Protein AF-Q4CN41-F1 (afdb_monomer_lite)

Secondary structure (DSSP, 8-state):
-------HHHHHHHHHHHHHHHHHTT--HHHHHHHHHHH-THHHHHHHHHHHHHHHHHHHHHHHHHHHHHHHHHHHTT-S-TT--HHHHHHHHHHHHHHHHHHHH-SS--HHHHHHHHHHHHTTTS---SS----S--S--TT-S---GGGGTT--SHHHHHHHHHHHHHHHHHHHHHHTTS-SS-HHHHHHHHHHHHHHHHHS------

pLDDT: mean 81.57, std 17.84, range [32.22, 98.12]

Structure (mmCIF, N/CA/C/O backbone):
data_AF-Q4CN41-F1
#
_entry.id   AF-Q4CN41-F1
#
loop_
_atom_site.group_PDB
_atom_site.id
_atom_site.type_symbol
_atom_site.label_atom_id
_atom_site.label_alt_id
_atom_site.label_comp_id
_atom_site.label_asym_id
_atom_site.label_entity_id
_atom_site.label_seq_id
_atom_site.pdbx_PDB_ins_code
_atom_site.Cartn_x
_atom_site.Cartn_y
_atom_site.Cartn_z
_atom_site.occupancy
_atom_site.B_iso_or_equiv
_atom_site.auth_seq_id
_atom_site.auth_comp_id
_atom_site.auth_asym_id
_atom_site.auth_atom_id
_atom_site.pdbx_PDB_model_num
ATOM 1 N N . MET A 1 1 ? -49.243 -20.044 4.682 1.00 49.09 1 MET A N 1
ATOM 2 C CA . MET A 1 1 ? -48.221 -19.537 5.616 1.00 49.09 1 MET A CA 1
ATOM 3 C C . MET A 1 1 ? -46.921 -19.555 4.850 1.00 49.09 1 MET A C 1
ATOM 5 O O . MET A 1 1 ? -46.321 -20.613 4.722 1.00 49.09 1 MET A O 1
ATOM 9 N N . GLU A 1 2 ? -46.582 -18.435 4.225 1.00 48.78 2 GLU A N 1
ATOM 10 C CA . GLU A 1 2 ? -45.245 -18.245 3.670 1.00 48.78 2 GLU A CA 1
ATOM 11 C C . GLU A 1 2 ? -44.324 -18.017 4.867 1.00 48.78 2 GLU A C 1
ATOM 13 O O . GLU A 1 2 ? -44.582 -17.148 5.698 1.00 48.78 2 GLU A O 1
ATOM 18 N N . LEU A 1 3 ? -43.341 -18.895 5.041 1.00 55.44 3 LEU A N 1
ATOM 19 C CA . LEU A 1 3 ? -42.285 -18.687 6.019 1.00 55.44 3 LEU A CA 1
ATOM 20 C C . LEU A 1 3 ? -41.413 -17.572 5.446 1.00 55.44 3 LEU A C 1
ATOM 22 O O . LEU A 1 3 ? -40.757 -17.791 4.430 1.00 55.44 3 LEU A O 1
ATOM 26 N N . GLU A 1 4 ? -41.449 -16.384 6.051 1.00 56.88 4 GLU A N 1
ATOM 27 C CA . GLU A 1 4 ? -40.475 -15.327 5.778 1.00 56.88 4 GLU A CA 1
ATOM 28 C C . GLU A 1 4 ? -39.087 -15.876 6.116 1.00 56.88 4 GLU A C 1
ATOM 30 O O . GLU A 1 4 ? -38.662 -15.918 7.272 1.00 56.88 4 GLU A O 1
ATOM 35 N N . VAL A 1 5 ? -38.399 -16.381 5.096 1.00 69.69 5 VAL A N 1
ATOM 36 C CA . VAL A 1 5 ? -36.982 -16.700 5.190 1.00 69.69 5 VAL A CA 1
ATOM 37 C C . VAL A 1 5 ? -36.280 -15.352 5.269 1.00 69.69 5 VAL A C 1
ATOM 39 O O . VAL A 1 5 ? -36.270 -14.604 4.294 1.00 69.69 5 VAL A O 1
ATOM 42 N N . ALA A 1 6 ? -35.772 -15.014 6.455 1.00 70.31 6 ALA A N 1
ATOM 43 C CA . ALA A 1 6 ? -34.963 -13.817 6.644 1.00 70.31 6 ALA A CA 1
ATOM 44 C C . ALA A 1 6 ? -33.821 -13.827 5.623 1.00 70.31 6 ALA A C 1
ATOM 46 O O . ALA A 1 6 ? -33.193 -14.870 5.421 1.00 70.31 6 ALA A O 1
ATOM 47 N N . SER A 1 7 ? -33.573 -12.691 4.972 1.00 80.00 7 SER A N 1
ATOM 48 C CA . SER A 1 7 ? -32.457 -12.598 4.036 1.00 80.00 7 SER A CA 1
ATOM 49 C C . SER A 1 7 ? -31.137 -12.785 4.789 1.00 80.00 7 SER A C 1
ATOM 51 O O . SER A 1 7 ? -31.034 -12.434 5.969 1.00 80.00 7 SER A O 1
ATOM 53 N N . ASP A 1 8 ? -30.106 -13.299 4.117 1.00 78.00 8 ASP A N 1
ATOM 54 C CA . ASP A 1 8 ? -28.778 -13.457 4.726 1.00 78.00 8 ASP A CA 1
ATOM 55 C C . ASP A 1 8 ? -28.251 -12.124 5.294 1.00 78.00 8 ASP A C 1
ATOM 57 O O . ASP A 1 8 ? -27.614 -12.094 6.349 1.00 78.00 8 ASP A O 1
ATOM 61 N N . GLY A 1 9 ? -28.598 -11.004 4.646 1.00 80.44 9 GLY A N 1
ATOM 62 C CA . GLY A 1 9 ? -28.288 -9.655 5.120 1.00 80.44 9 GLY A CA 1
ATOM 63 C C . GLY A 1 9 ? -28.955 -9.315 6.456 1.00 80.44 9 GLY A C 1
ATOM 64 O O . GLY A 1 9 ? -28.296 -8.773 7.345 1.00 80.44 9 GLY A O 1
ATOM 65 N N . ASP A 1 10 ? -30.222 -9.689 6.646 1.00 83.75 10 ASP A N 1
ATOM 66 C CA . ASP A 1 10 ? -30.943 -9.461 7.906 1.00 83.75 10 ASP A CA 1
ATOM 67 C C . ASP A 1 10 ? -30.379 -10.318 9.044 1.00 83.75 10 ASP A C 1
ATOM 69 O O . ASP A 1 10 ? -30.259 -9.856 10.184 1.00 83.75 10 ASP A O 1
ATOM 73 N N . VAL A 1 11 ? -30.002 -11.565 8.741 1.00 82.12 11 VAL A N 1
ATOM 74 C CA . VAL A 1 11 ? -29.374 -12.480 9.707 1.00 82.12 11 VAL A CA 1
ATOM 75 C C . VAL A 1 11 ? -28.016 -11.936 10.151 1.00 82.12 11 VAL A C 1
ATOM 77 O O . VAL A 1 11 ? -27.722 -11.914 11.353 1.00 82.12 11 VAL A O 1
ATOM 80 N N . TYR A 1 12 ? -27.209 -11.441 9.210 1.00 81.06 12 TYR A N 1
ATOM 81 C CA . TYR A 1 12 ? -25.919 -10.830 9.517 1.00 81.06 12 TYR A CA 1
ATOM 82 C C . TYR A 1 12 ? -26.079 -9.544 10.336 1.00 81.06 12 TYR A C 1
ATOM 84 O O . TYR A 1 12 ? -25.434 -9.392 11.374 1.00 81.06 12 TYR A O 1
ATOM 92 N N . ALA A 1 13 ? -26.982 -8.645 9.931 1.00 85.81 13 ALA A N 1
ATOM 93 C CA . ALA A 1 13 ? -27.240 -7.395 10.644 1.00 85.81 13 ALA A CA 1
ATOM 94 C C . ALA A 1 13 ? -27.695 -7.643 12.091 1.00 85.81 13 ALA A C 1
ATOM 96 O O . ALA A 1 13 ? -27.226 -6.973 13.015 1.00 85.81 13 ALA A O 1
ATOM 97 N N . ARG A 1 14 ? -28.559 -8.644 12.305 1.00 86.50 14 ARG A N 1
ATOM 98 C CA . ARG A 1 14 ? -28.981 -9.068 13.646 1.00 86.50 14 ARG A CA 1
ATOM 99 C C . ARG A 1 14 ? -27.812 -9.622 14.460 1.00 86.50 14 ARG A C 1
ATOM 101 O O . ARG A 1 14 ? -27.611 -9.176 15.586 1.00 86.50 14 ARG A O 1
ATOM 108 N N . SER A 1 15 ? -27.005 -10.508 13.878 1.00 85.69 15 SER A N 1
ATOM 109 C CA . SER A 1 15 ? -25.817 -11.071 14.541 1.00 85.69 15 SER A CA 1
ATOM 110 C C . SER A 1 15 ? -24.824 -9.977 14.952 1.00 85.69 15 SER A C 1
ATOM 112 O O . SER A 1 15 ? -24.302 -9.986 16.065 1.00 85.69 15 SER A O 1
ATOM 114 N N . LEU A 1 16 ? -24.610 -8.976 14.092 1.00 86.38 16 LEU A N 1
ATOM 115 C CA . LEU A 1 16 ? -23.745 -7.836 14.389 1.00 86.38 16 LEU A CA 1
ATOM 116 C C . LEU A 1 16 ? -24.298 -6.980 15.539 1.00 86.38 16 LEU A C 1
ATOM 118 O O . LEU A 1 16 ? -23.537 -6.550 16.408 1.00 86.38 16 LEU A O 1
ATOM 122 N N . GLN A 1 17 ? -25.612 -6.734 15.567 1.00 87.44 17 GLN A N 1
ATOM 123 C CA . GLN A 1 17 ? -26.248 -6.012 16.672 1.00 87.44 17 GLN A CA 1
ATOM 124 C C . GLN A 1 17 ? -26.146 -6.774 17.996 1.00 87.44 17 GLN A C 1
ATOM 126 O O . GLN A 1 17 ? -25.838 -6.160 19.018 1.00 87.44 17 GLN A O 1
ATOM 131 N N . GLU A 1 18 ? -26.353 -8.090 17.987 1.00 87.94 18 GLU A N 1
ATOM 132 C CA . GLU A 1 18 ? -26.197 -8.936 19.173 1.00 87.94 18 G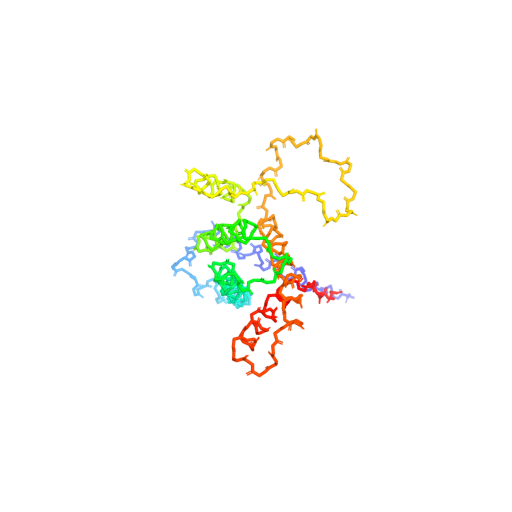LU A CA 1
ATOM 133 C C . GLU A 1 18 ? -24.752 -8.926 19.681 1.00 87.94 18 GLU A C 1
ATOM 135 O O . GLU A 1 18 ? -24.520 -8.717 20.872 1.00 87.94 18 GLU A O 1
ATOM 140 N N . ALA A 1 19 ? -23.772 -9.049 18.784 1.00 85.19 19 ALA A N 1
ATOM 141 C CA . ALA A 1 19 ? -22.360 -8.954 19.137 1.00 85.19 19 ALA A CA 1
ATOM 142 C C . ALA A 1 19 ? -22.000 -7.583 19.722 1.00 85.19 19 ALA A C 1
ATOM 144 O O . ALA A 1 19 ? -21.300 -7.493 20.733 1.00 85.19 19 ALA A O 1
ATOM 145 N N . ARG A 1 20 ? -22.515 -6.500 19.126 1.00 86.19 20 ARG A N 1
ATOM 146 C CA . ARG A 1 20 ? -22.346 -5.139 19.651 1.00 86.19 20 ARG A CA 1
ATOM 147 C C . ARG A 1 20 ? -22.941 -5.015 21.050 1.00 86.19 20 ARG A C 1
ATOM 149 O O . ARG A 1 20 ? -22.313 -4.415 21.918 1.00 86.19 20 ARG A O 1
ATOM 156 N N . TRP A 1 21 ? -24.131 -5.564 21.272 1.00 88.19 21 TRP A N 1
ATOM 157 C CA . TRP A 1 21 ? -24.789 -5.541 22.573 1.00 88.19 21 TRP A CA 1
ATOM 158 C C . TRP A 1 21 ? -23.986 -6.306 23.629 1.00 88.19 21 TRP A C 1
ATOM 160 O O . TRP A 1 21 ? -23.730 -5.765 24.700 1.00 88.19 21 TRP A O 1
ATOM 170 N N . ASP A 1 22 ? -23.502 -7.503 23.307 1.00 85.44 22 ASP A N 1
ATOM 171 C CA . ASP A 1 22 ? -22.655 -8.317 24.186 1.00 85.44 22 ASP A CA 1
ATOM 172 C C . ASP A 1 22 ? -21.345 -7.592 24.573 1.00 85.44 22 ASP A C 1
ATOM 174 O O . ASP A 1 22 ? -20.938 -7.611 25.737 1.00 85.44 22 ASP A O 1
ATOM 178 N N . ILE A 1 23 ? -20.709 -6.885 23.629 1.00 83.00 23 ILE A N 1
ATOM 179 C CA . ILE A 1 23 ? -19.530 -6.041 23.904 1.00 83.00 23 ILE A CA 1
ATOM 180 C C . ILE A 1 23 ? -19.904 -4.866 24.823 1.00 83.00 23 ILE A C 1
ATOM 182 O O . ILE A 1 23 ? -19.202 -4.584 25.796 1.00 83.00 23 ILE A O 1
ATOM 186 N N . LEU A 1 24 ? -21.030 -4.195 24.558 1.00 85.19 24 LEU A N 1
ATOM 187 C CA . LEU A 1 24 ? -21.518 -3.076 25.376 1.00 85.19 24 LEU A CA 1
ATOM 188 C C . LEU A 1 24 ? -21.934 -3.501 26.791 1.00 85.19 24 LEU A C 1
ATOM 190 O O . LEU A 1 24 ? -21.856 -2.691 27.713 1.00 85.19 24 LEU A O 1
ATOM 194 N N . GLN A 1 25 ? -22.318 -4.763 26.992 1.00 85.38 25 GLN A N 1
ATOM 195 C CA . GLN A 1 25 ? -22.595 -5.334 28.315 1.00 85.38 25 GLN A CA 1
ATOM 196 C C . GLN A 1 25 ? -21.335 -5.556 29.169 1.00 85.38 25 GLN A C 1
ATOM 198 O O . GLN A 1 25 ? -21.437 -6.007 30.311 1.00 85.38 25 GLN A O 1
ATOM 203 N N . GLY A 1 26 ? -20.155 -5.201 28.659 1.00 80.50 26 GLY A N 1
ATOM 204 C CA . GLY A 1 26 ? -18.910 -5.210 29.418 1.00 80.50 26 GLY A CA 1
ATOM 205 C C . GLY A 1 26 ? -18.068 -6.465 29.224 1.00 80.50 26 GLY A C 1
ATOM 206 O O . GLY A 1 26 ? -17.100 -6.642 29.968 1.00 80.50 26 GLY A O 1
ATOM 207 N N . LEU A 1 27 ? -18.383 -7.312 28.234 1.00 76.69 27 LEU A N 1
ATOM 208 C CA . LEU A 1 27 ? -17.422 -8.318 27.784 1.00 76.69 27 LEU A CA 1
ATOM 209 C C . LEU A 1 27 ? -16.162 -7.598 27.311 1.00 76.69 27 LEU A C 1
ATOM 211 O O . LEU A 1 27 ? -16.184 -6.753 26.414 1.00 76.69 27 LEU A O 1
ATOM 215 N N . ASN A 1 28 ? -15.045 -7.916 27.952 1.00 77.06 28 ASN A N 1
ATOM 216 C CA . ASN A 1 28 ? -13.780 -7.303 27.621 1.00 77.06 28 ASN A CA 1
ATOM 217 C C . ASN A 1 28 ? -13.202 -8.053 26.426 1.00 77.06 28 ASN A C 1
ATOM 219 O O . ASN A 1 28 ? -12.762 -9.187 26.575 1.00 77.06 28 ASN A O 1
ATOM 223 N N . VAL A 1 29 ? -13.146 -7.409 25.261 1.00 77.88 29 VAL A N 1
ATOM 224 C CA . VAL A 1 29 ? -12.633 -8.013 24.019 1.00 77.88 29 VAL A CA 1
ATOM 225 C C . VAL A 1 29 ? -11.270 -8.692 24.219 1.00 77.88 29 VAL A C 1
ATOM 227 O O . VAL A 1 29 ? -11.048 -9.765 23.676 1.00 77.88 29 VAL A O 1
ATOM 230 N N . ALA A 1 30 ? -10.377 -8.140 25.048 1.00 80.81 30 ALA A N 1
ATOM 231 C CA . ALA A 1 30 ? -9.055 -8.720 25.289 1.00 80.81 30 ALA A CA 1
ATOM 232 C C . ALA A 1 30 ? -9.067 -9.965 26.199 1.00 80.81 30 ALA A C 1
ATOM 234 O O . ALA A 1 30 ? -8.152 -10.782 26.115 1.00 80.81 30 ALA A O 1
ATOM 235 N N . LYS A 1 31 ? -10.064 -10.119 27.080 1.00 85.69 31 LYS A N 1
ATOM 236 C CA . LYS A 1 31 ? -10.162 -11.254 28.024 1.00 85.69 31 LYS A CA 1
ATOM 237 C C . LYS A 1 31 ? -11.175 -12.310 27.588 1.00 85.69 31 LYS A C 1
ATOM 239 O O . LYS A 1 31 ? -10.959 -13.496 27.814 1.00 85.69 31 LYS A O 1
ATOM 244 N N . ASP A 1 32 ? -12.259 -11.873 26.963 1.00 86.31 32 ASP A N 1
ATOM 245 C CA . ASP A 1 32 ? -13.438 -12.669 26.636 1.00 86.31 32 ASP A CA 1
ATOM 246 C C . ASP A 1 32 ? -13.520 -13.012 25.139 1.00 86.31 32 ASP A C 1
ATOM 248 O O . ASP A 1 32 ? -14.547 -13.519 24.690 1.00 86.31 32 ASP A O 1
ATOM 252 N N . TRP A 1 33 ? -12.444 -12.780 24.366 1.00 84.19 33 TRP A N 1
ATOM 253 C CA . TRP A 1 33 ? -12.417 -13.015 22.916 1.00 84.19 33 TRP A CA 1
ATOM 254 C C . TRP A 1 33 ? -12.924 -14.408 22.529 1.00 84.19 33 TRP A C 1
ATOM 256 O O . TRP A 1 33 ? -13.799 -14.524 21.682 1.00 84.19 33 TRP A O 1
ATOM 266 N N . GLY A 1 34 ? -12.437 -15.462 23.194 1.00 86.12 34 GLY A N 1
ATOM 267 C CA . GLY A 1 34 ? -12.857 -16.834 22.892 1.00 86.12 34 GLY A CA 1
ATOM 268 C C . GLY A 1 34 ? -14.364 -17.052 23.066 1.00 86.12 34 GLY A C 1
ATOM 269 O O . GLY A 1 34 ? -14.981 -17.720 22.246 1.00 86.12 34 GLY A O 1
ATOM 270 N N . ARG A 1 35 ? -14.981 -16.419 24.075 1.00 86.31 35 ARG A N 1
ATOM 271 C CA . ARG A 1 35 ? -16.434 -16.498 24.305 1.00 86.31 35 ARG A CA 1
ATOM 272 C C . ARG A 1 35 ? -17.218 -15.699 23.268 1.00 86.31 35 ARG A C 1
ATOM 274 O O . ARG A 1 35 ? -18.264 -16.157 22.819 1.00 86.31 35 ARG A O 1
ATOM 281 N N . LEU A 1 36 ? -16.721 -14.516 22.900 1.00 86.06 36 LEU A N 1
ATOM 282 C CA . LEU A 1 36 ? -17.308 -13.704 21.831 1.00 86.06 36 LEU A CA 1
ATOM 283 C C . LEU A 1 36 ? -17.249 -14.448 20.495 1.00 86.06 36 LEU A C 1
ATOM 285 O O . LEU A 1 36 ? -18.250 -14.498 19.794 1.00 86.06 36 LEU A O 1
ATOM 289 N N . GLU A 1 37 ? -16.121 -15.073 20.172 1.00 86.69 37 GLU A N 1
ATOM 290 C CA . GLU A 1 37 ? -15.926 -15.833 18.936 1.00 86.69 37 GLU A CA 1
ATOM 291 C C . GLU A 1 37 ? -16.786 -17.108 18.883 1.00 86.69 37 GLU A C 1
ATOM 293 O O . GLU A 1 37 ? -17.335 -17.434 17.833 1.00 86.69 37 GLU A O 1
ATOM 298 N N . GLU A 1 38 ? -16.943 -17.821 20.005 1.00 86.88 38 GLU A N 1
ATOM 299 C CA . GLU A 1 38 ? -17.846 -18.979 20.102 1.00 86.88 38 GLU A CA 1
ATOM 300 C C . GLU A 1 38 ? -19.314 -18.589 19.901 1.00 86.88 38 GLU A C 1
ATOM 302 O O . GLU A 1 38 ? -20.071 -19.334 19.276 1.00 86.88 38 GLU A O 1
ATOM 307 N N . ARG A 1 39 ? -19.719 -17.425 20.422 1.00 87.56 39 ARG A N 1
ATOM 308 C CA . ARG A 1 39 ? -21.101 -16.940 20.341 1.00 87.56 39 ARG A CA 1
ATOM 309 C C . ARG A 1 39 ? -21.423 -16.253 19.015 1.00 87.56 39 ARG A C 1
ATOM 311 O O . ARG A 1 39 ? -22.557 -16.343 18.558 1.00 87.56 39 ARG A O 1
ATOM 318 N N . HIS A 1 40 ? -20.429 -15.621 18.395 1.00 89.12 40 HIS A N 1
ATOM 319 C CA . HIS A 1 40 ? -20.550 -14.845 17.161 1.00 89.12 40 HIS A CA 1
ATOM 320 C C . HIS A 1 40 ? -19.546 -15.352 16.112 1.00 89.12 40 HIS A C 1
ATOM 322 O O . HIS A 1 40 ? -18.510 -14.718 15.885 1.00 89.12 40 HIS A O 1
ATOM 328 N N . PRO A 1 41 ? -19.827 -16.495 15.446 1.00 87.44 41 PRO A N 1
ATOM 329 C CA . PRO A 1 41 ? -18.867 -17.156 14.558 1.00 87.44 41 PRO A CA 1
ATOM 330 C C . PRO A 1 41 ? -18.364 -16.291 13.397 1.00 87.44 41 PRO A C 1
ATOM 332 O O . PRO A 1 41 ? -17.239 -16.495 12.945 1.00 87.44 41 PRO A O 1
ATOM 335 N N . PHE A 1 42 ? -19.148 -15.300 12.950 1.00 86.50 42 PHE A N 1
ATOM 336 C CA . PHE A 1 42 ? -18.762 -14.378 11.875 1.00 86.50 42 PHE A CA 1
ATOM 337 C C . PHE A 1 42 ? -17.487 -13.579 12.202 1.00 86.50 42 PHE A C 1
ATOM 339 O O . PHE A 1 42 ? -16.785 -13.141 11.291 1.00 86.50 42 PHE A O 1
ATOM 346 N N . PHE A 1 43 ? -17.122 -13.426 13.484 1.00 87.50 43 PHE A N 1
ATOM 347 C CA . PHE A 1 43 ? -15.845 -12.811 13.856 1.00 87.50 43 PHE A CA 1
ATOM 348 C C . PHE A 1 43 ? -14.635 -13.575 13.310 1.00 87.50 43 PHE A C 1
ATOM 350 O O . PHE A 1 43 ? -13.602 -12.958 13.043 1.00 87.50 43 PHE A O 1
ATOM 357 N N . ARG A 1 44 ? -14.746 -14.893 13.099 1.00 88.00 44 ARG A N 1
ATOM 358 C CA . ARG A 1 44 ? -13.687 -15.681 12.451 1.00 88.00 44 ARG A CA 1
ATOM 359 C C . ARG A 1 44 ? -13.447 -15.209 11.031 1.00 88.00 44 ARG A C 1
ATOM 361 O O . ARG A 1 44 ? -12.295 -14.993 10.660 1.00 88.00 44 ARG A O 1
ATOM 368 N N . ASP A 1 45 ? -14.520 -15.009 10.278 1.00 86.88 45 ASP A N 1
ATOM 369 C CA . ASP A 1 45 ? -14.451 -14.566 8.889 1.00 86.88 45 ASP A CA 1
ATOM 370 C C . ASP A 1 45 ? -13.891 -13.144 8.816 1.00 86.88 45 ASP A C 1
ATOM 372 O O . ASP A 1 45 ? -12.931 -12.899 8.087 1.00 86.88 45 ASP A O 1
ATOM 376 N N . VAL A 1 46 ? -14.362 -12.246 9.690 1.00 85.44 46 VAL A N 1
ATOM 377 C CA . VAL A 1 46 ? -13.836 -10.874 9.807 1.00 85.44 46 VAL A CA 1
ATOM 378 C C . VAL A 1 46 ? -12.337 -10.865 10.125 1.00 85.44 46 VAL A C 1
ATOM 380 O O . VAL A 1 46 ? -11.580 -10.120 9.504 1.00 85.44 46 VAL A O 1
ATOM 383 N N . ILE A 1 47 ? -11.863 -11.703 11.054 1.00 86.31 47 ILE A N 1
ATOM 384 C CA . ILE A 1 47 ? -10.427 -11.806 11.364 1.00 86.31 47 ILE A CA 1
ATOM 385 C C . ILE A 1 47 ? -9.642 -12.365 10.182 1.00 86.31 47 ILE A C 1
ATOM 387 O O . ILE A 1 47 ? -8.527 -11.908 9.912 1.00 86.31 47 ILE A O 1
ATOM 391 N N . LEU A 1 48 ? -10.161 -13.400 9.523 1.00 87.25 48 LEU A N 1
ATOM 392 C CA . LEU A 1 48 ? -9.498 -14.006 8.373 1.00 87.25 48 LEU A CA 1
ATOM 393 C C . LEU A 1 48 ? -9.343 -12.984 7.249 1.00 87.25 48 LEU A C 1
ATOM 395 O O . LEU A 1 48 ? -8.250 -12.871 6.686 1.00 87.25 48 LEU A O 1
ATOM 399 N N . ASP A 1 49 ? -10.378 -12.196 6.988 1.00 86.88 49 ASP A N 1
ATOM 400 C CA . ASP A 1 49 ? -10.349 -11.145 5.980 1.00 86.88 49 ASP A CA 1
ATOM 401 C C . ASP A 1 49 ? -9.450 -9.981 6.391 1.00 86.88 49 ASP A C 1
ATOM 403 O O . ASP A 1 49 ? -8.607 -9.572 5.593 1.00 86.88 49 ASP A O 1
ATOM 407 N N . ALA A 1 50 ? -9.489 -9.536 7.649 1.00 85.38 50 ALA A N 1
ATOM 408 C CA . ALA A 1 50 ? -8.558 -8.529 8.160 1.00 85.38 50 ALA A CA 1
ATOM 409 C C . ALA A 1 50 ? -7.093 -8.986 8.025 1.00 85.38 50 ALA A C 1
ATOM 411 O O . ALA A 1 50 ? -6.229 -8.227 7.587 1.00 85.38 50 ALA A O 1
ATOM 412 N N . LYS A 1 51 ? -6.795 -10.260 8.321 1.00 87.50 51 LYS A N 1
ATOM 413 C CA . LYS A 1 51 ? -5.454 -10.842 8.129 1.00 87.50 51 LYS A CA 1
ATOM 414 C C . LYS A 1 51 ? -5.052 -10.889 6.657 1.00 87.50 51 LYS A C 1
ATOM 416 O O . LYS A 1 51 ? -3.884 -10.657 6.343 1.00 87.50 51 LYS A O 1
ATOM 421 N N . ARG A 1 52 ? -5.977 -11.225 5.755 1.00 89.00 52 ARG A N 1
ATOM 422 C CA . ARG A 1 52 ? -5.726 -11.227 4.304 1.00 89.00 52 ARG A CA 1
ATOM 423 C C . ARG A 1 52 ? -5.449 -9.814 3.800 1.00 89.00 52 ARG A C 1
ATOM 425 O O . ARG A 1 52 ? -4.457 -9.620 3.102 1.00 89.00 52 ARG A O 1
ATOM 432 N N . GLN A 1 53 ? -6.260 -8.843 4.209 1.00 88.00 53 GLN A N 1
ATOM 433 C CA . GLN A 1 53 ? -6.093 -7.433 3.863 1.00 88.00 53 GLN A CA 1
ATOM 434 C C . GLN A 1 53 ? -4.762 -6.881 4.379 1.00 88.00 53 GLN A C 1
ATOM 436 O O . GLN A 1 53 ? -4.011 -6.301 3.600 1.00 88.00 53 GLN A O 1
ATOM 441 N N . ALA A 1 5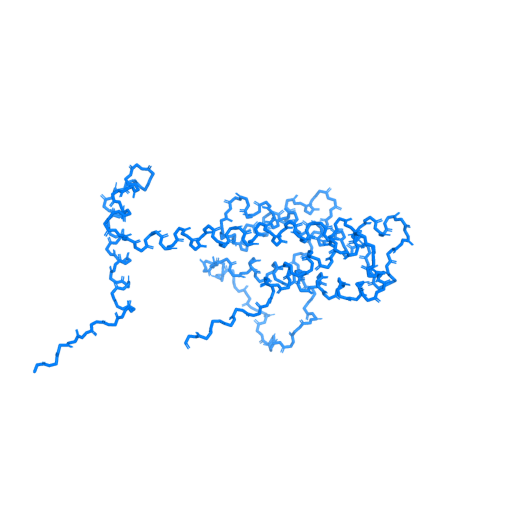4 ? -4.407 -7.147 5.639 1.00 88.88 54 ALA A N 1
ATOM 442 C CA . ALA A 1 54 ? -3.129 -6.725 6.210 1.00 88.88 54 ALA A CA 1
ATOM 443 C C . ALA A 1 54 ? -1.928 -7.309 5.445 1.00 88.88 54 ALA A C 1
ATOM 445 O O . ALA A 1 54 ? -0.967 -6.599 5.158 1.00 88.88 54 ALA A O 1
ATOM 446 N N . LYS A 1 55 ? -1.987 -8.591 5.056 1.00 91.44 55 LYS A N 1
ATOM 447 C CA . LYS A 1 55 ? -0.936 -9.228 4.241 1.00 91.44 55 LYS A CA 1
ATOM 448 C C . LYS A 1 55 ? -0.826 -8.621 2.847 1.00 91.44 55 LYS A C 1
ATOM 450 O O . LYS A 1 55 ? 0.290 -8.405 2.373 1.00 91.44 55 LYS A O 1
ATOM 455 N N . LEU A 1 56 ? -1.958 -8.370 2.188 1.00 91.31 56 LEU A N 1
ATOM 456 C CA . LEU A 1 56 ? -1.984 -7.725 0.877 1.00 91.31 56 LEU A CA 1
ATOM 457 C C . LEU A 1 56 ? -1.353 -6.336 0.968 1.00 91.31 56 LEU A C 1
ATOM 459 O O . LEU A 1 56 ? -0.437 -6.030 0.214 1.00 91.31 56 LEU A O 1
ATOM 463 N N . LEU A 1 57 ? -1.790 -5.538 1.938 1.00 92.31 57 LEU A N 1
ATOM 464 C CA . LEU A 1 57 ? -1.296 -4.187 2.141 1.00 92.31 57 LEU A CA 1
ATOM 465 C C . LEU A 1 57 ? 0.205 -4.161 2.451 1.00 92.31 57 LEU A C 1
ATOM 467 O O . LEU A 1 57 ? 0.937 -3.404 1.822 1.00 92.31 57 LEU A O 1
ATOM 471 N N . ALA A 1 58 ? 0.682 -5.035 3.340 1.00 94.19 58 ALA A N 1
ATOM 472 C CA . ALA A 1 58 ? 2.109 -5.178 3.617 1.00 94.19 58 ALA A CA 1
ATOM 473 C C . ALA A 1 58 ? 2.896 -5.524 2.343 1.00 94.19 58 ALA A C 1
ATOM 475 O O . ALA A 1 58 ? 3.907 -4.894 2.049 1.00 94.19 58 ALA A O 1
ATOM 476 N N . SER A 1 59 ? 2.391 -6.464 1.538 1.00 96.19 59 SER A N 1
ATOM 477 C CA . SER A 1 59 ? 3.030 -6.855 0.273 1.00 96.19 59 SER A CA 1
ATOM 478 C C . SER A 1 59 ? 3.112 -5.686 -0.711 1.00 96.19 59 SER A C 1
ATOM 480 O O . SER A 1 59 ? 4.139 -5.500 -1.360 1.00 96.19 59 SER A O 1
ATOM 482 N N . VAL A 1 60 ? 2.058 -4.871 -0.801 1.00 96.38 60 VAL A N 1
ATOM 483 C CA . VAL A 1 60 ? 2.000 -3.688 -1.673 1.00 96.38 60 VAL A CA 1
ATOM 484 C C . VAL A 1 60 ? 2.959 -2.606 -1.201 1.00 96.38 60 VAL A C 1
ATOM 486 O O . VAL A 1 60 ? 3.690 -2.053 -2.023 1.00 96.38 60 VAL A O 1
ATOM 489 N N . LEU A 1 61 ? 2.994 -2.316 0.101 1.00 97.38 61 LEU A N 1
ATOM 490 C CA . LEU A 1 61 ? 3.913 -1.334 0.674 1.00 97.38 61 LEU A CA 1
ATOM 491 C C . LEU A 1 61 ? 5.367 -1.760 0.444 1.00 97.38 61 LEU A C 1
ATOM 493 O O . LEU A 1 61 ? 6.150 -0.961 -0.063 1.00 97.38 61 LEU A O 1
ATOM 497 N N . THR A 1 62 ? 5.709 -3.027 0.696 1.00 97.75 62 THR A N 1
ATOM 498 C CA . THR A 1 62 ? 7.055 -3.567 0.441 1.00 97.75 62 THR A CA 1
ATOM 499 C C . THR A 1 62 ? 7.415 -3.562 -1.047 1.00 97.75 62 THR A C 1
ATOM 501 O O . THR A 1 62 ? 8.525 -3.173 -1.408 1.00 97.75 62 THR A O 1
ATOM 504 N N . ALA A 1 63 ? 6.498 -3.959 -1.936 1.00 97.94 63 ALA A N 1
ATOM 505 C CA . ALA A 1 63 ? 6.735 -3.933 -3.381 1.00 97.94 63 ALA A CA 1
ATOM 506 C C . ALA A 1 63 ? 6.955 -2.501 -3.895 1.00 97.94 63 ALA A C 1
ATOM 508 O O . ALA A 1 63 ? 7.876 -2.252 -4.676 1.00 97.94 63 ALA A O 1
ATOM 509 N N . THR A 1 64 ? 6.147 -1.556 -3.411 1.00 98.12 64 THR A N 1
ATOM 510 C CA . THR A 1 64 ? 6.272 -0.133 -3.750 1.00 98.12 64 THR A CA 1
ATOM 511 C C . THR A 1 64 ? 7.578 0.438 -3.207 1.00 98.12 64 THR A C 1
ATOM 513 O O . THR A 1 64 ? 8.267 1.169 -3.915 1.00 98.12 64 THR A O 1
ATOM 516 N N . GLU A 1 65 ? 7.965 0.070 -1.984 1.00 97.88 65 GLU A N 1
ATOM 517 C CA . GLU A 1 65 ? 9.231 0.489 -1.387 1.00 97.88 65 GLU A CA 1
ATOM 518 C C . GLU A 1 65 ? 10.418 0.002 -2.212 1.00 97.88 65 GLU A C 1
ATOM 520 O O . GLU A 1 65 ? 11.255 0.810 -2.617 1.00 97.88 65 GLU A O 1
ATOM 525 N N . PHE A 1 66 ? 10.461 -1.295 -2.517 1.00 97.94 66 PHE A N 1
ATOM 526 C CA . PHE A 1 66 ? 11.497 -1.889 -3.357 1.00 97.94 66 PHE A CA 1
ATOM 527 C C . PHE A 1 66 ? 11.602 -1.174 -4.710 1.00 97.94 66 PHE A C 1
ATOM 529 O O . PHE A 1 66 ? 12.697 -0.809 -5.147 1.00 97.94 66 PHE A O 1
ATOM 536 N N . PHE A 1 67 ? 10.463 -0.931 -5.363 1.00 97.88 67 PHE A N 1
ATOM 537 C CA . PHE A 1 67 ? 10.415 -0.243 -6.648 1.00 97.88 67 PHE A CA 1
ATOM 538 C C . PHE A 1 67 ? 10.973 1.185 -6.564 1.00 97.88 67 PHE A C 1
ATOM 540 O O . PHE A 1 67 ? 11.820 1.563 -7.376 1.00 97.88 67 PHE A O 1
ATOM 547 N N . LEU A 1 68 ? 10.550 1.967 -5.566 1.00 97.31 68 LEU A N 1
ATOM 548 C CA . LEU A 1 68 ? 11.016 3.342 -5.374 1.00 97.31 68 LEU A CA 1
ATOM 549 C C . LEU A 1 68 ? 12.496 3.408 -4.996 1.00 97.31 68 LEU A C 1
ATOM 551 O O . LEU A 1 68 ? 13.213 4.266 -5.508 1.00 97.31 68 LEU A O 1
ATOM 555 N N . GLN A 1 69 ? 12.973 2.499 -4.143 1.00 96.50 69 GLN A N 1
ATOM 556 C CA . GLN A 1 69 ? 14.396 2.383 -3.821 1.00 96.50 69 GLN A CA 1
ATOM 557 C C . GLN A 1 69 ? 15.214 2.098 -5.083 1.00 96.50 69 GLN A C 1
ATOM 559 O O . GLN A 1 69 ? 16.256 2.718 -5.303 1.00 96.50 69 GLN A O 1
ATOM 564 N N . ARG A 1 70 ? 14.724 1.203 -5.947 1.00 95.44 70 ARG A N 1
ATOM 565 C CA . ARG A 1 70 ? 15.416 0.850 -7.186 1.00 95.44 70 ARG A CA 1
ATOM 566 C C . ARG A 1 70 ? 15.412 1.993 -8.202 1.00 95.44 70 ARG A C 1
ATOM 568 O O . ARG A 1 70 ? 16.452 2.251 -8.802 1.00 95.44 70 ARG A O 1
ATOM 575 N N . LEU A 1 71 ? 14.292 2.701 -8.359 1.00 94.94 71 LEU A N 1
ATOM 576 C CA . LEU A 1 71 ? 14.223 3.914 -9.182 1.00 94.94 71 LEU A CA 1
ATOM 577 C C . LEU A 1 71 ? 15.188 4.988 -8.682 1.00 94.94 71 LEU A C 1
ATOM 579 O O . LEU A 1 71 ? 15.921 5.569 -9.477 1.00 94.94 71 LEU A O 1
ATOM 583 N N . LEU A 1 72 ? 15.206 5.237 -7.372 1.00 94.94 72 LEU A N 1
ATOM 584 C CA . LEU A 1 72 ? 16.068 6.255 -6.781 1.00 94.94 72 LEU A CA 1
ATOM 585 C C . LEU A 1 72 ? 17.546 5.920 -6.988 1.00 94.94 72 LEU A C 1
ATOM 587 O O . LEU A 1 72 ? 18.309 6.793 -7.389 1.00 94.94 72 LEU A O 1
ATOM 591 N N . TRP A 1 73 ? 17.926 4.652 -6.813 1.00 95.50 73 TRP A N 1
ATOM 592 C CA . TRP A 1 73 ? 19.277 4.190 -7.123 1.00 95.50 73 TRP A CA 1
ATOM 593 C C . TRP A 1 73 ? 19.644 4.459 -8.589 1.00 95.50 73 TRP A C 1
ATOM 595 O O . TRP A 1 73 ? 20.741 4.930 -8.871 1.00 95.50 73 TRP A O 1
ATOM 605 N N . CYS A 1 74 ? 18.732 4.222 -9.537 1.00 93.94 74 CYS A N 1
ATOM 606 C CA . CYS A 1 74 ? 18.987 4.547 -10.941 1.00 93.94 74 CYS A CA 1
ATOM 607 C C . CYS A 1 74 ? 19.161 6.055 -11.176 1.00 93.94 74 CYS A C 1
ATOM 609 O O . CYS A 1 74 ? 20.028 6.443 -11.958 1.00 93.94 74 CYS A O 1
ATOM 611 N N . CYS A 1 75 ? 18.388 6.899 -10.483 1.00 93.88 75 CYS A N 1
ATOM 612 C CA . CYS A 1 75 ? 18.529 8.356 -10.553 1.00 93.88 75 CYS A CA 1
ATOM 613 C C . CYS A 1 75 ? 19.873 8.836 -9.992 1.00 93.88 75 CYS A C 1
ATOM 615 O O . CYS A 1 75 ? 20.467 9.753 -10.542 1.00 93.88 75 CYS A O 1
ATOM 617 N N . GLU A 1 76 ? 20.358 8.227 -8.909 1.00 94.00 76 GLU A N 1
ATOM 618 C CA . GLU A 1 76 ? 21.636 8.580 -8.273 1.00 94.00 76 GLU A CA 1
ATOM 619 C C . GLU A 1 76 ? 22.861 8.156 -9.097 1.00 94.00 76 GLU A C 1
ATOM 621 O O . GLU A 1 76 ? 23.942 8.707 -8.909 1.00 94.00 76 GLU A O 1
ATOM 626 N N . ASN A 1 77 ? 22.695 7.192 -10.006 1.00 93.81 77 ASN A N 1
ATOM 627 C CA . ASN A 1 77 ? 23.766 6.659 -10.851 1.00 93.81 77 ASN A CA 1
ATOM 628 C C . ASN A 1 77 ? 23.631 7.065 -12.330 1.00 93.81 77 ASN A C 1
ATOM 630 O O . ASN A 1 77 ? 24.243 6.424 -13.179 1.00 93.81 77 ASN A O 1
ATOM 634 N N . ASP A 1 78 ? 22.793 8.055 -12.659 1.00 91.25 78 ASP A N 1
ATOM 635 C CA . ASP A 1 78 ? 22.535 8.517 -14.037 1.00 91.25 78 ASP A CA 1
ATOM 636 C C . ASP A 1 78 ? 22.131 7.391 -15.018 1.00 91.25 78 ASP A C 1
ATOM 638 O O . ASP A 1 78 ? 22.354 7.465 -16.226 1.00 91.25 78 ASP A O 1
ATOM 642 N N . THR A 1 79 ? 21.511 6.327 -14.496 1.00 90.38 79 THR A N 1
ATOM 643 C CA . THR A 1 79 ? 20.993 5.185 -15.277 1.00 90.38 79 THR A CA 1
ATOM 644 C C . THR A 1 79 ? 19.468 5.175 -15.352 1.00 90.38 79 THR A C 1
ATOM 646 O O . THR A 1 79 ? 18.874 4.265 -15.932 1.00 90.38 79 THR A O 1
ATOM 649 N N . ALA A 1 80 ? 18.809 6.169 -14.751 1.00 89.06 80 ALA A N 1
ATOM 650 C CA . ALA A 1 80 ? 17.364 6.302 -14.812 1.00 89.06 80 ALA A CA 1
ATOM 651 C C . ALA A 1 80 ? 16.892 6.636 -16.237 1.00 89.06 80 ALA A C 1
ATOM 653 O O . ALA A 1 80 ? 17.529 7.428 -16.937 1.00 89.06 80 ALA A O 1
ATOM 654 N N . PRO A 1 81 ? 15.742 6.089 -16.665 1.00 88.88 81 PRO A N 1
ATOM 655 C CA . PRO A 1 81 ? 15.100 6.529 -17.893 1.00 88.88 81 PRO A CA 1
ATOM 656 C C . PRO A 1 81 ? 14.812 8.035 -17.868 1.00 88.88 81 PRO A C 1
ATOM 658 O O . PRO A 1 81 ? 14.402 8.579 -16.845 1.00 88.88 81 PRO A O 1
ATOM 661 N N . SER A 1 82 ? 14.930 8.702 -19.017 1.00 91.38 82 SER A N 1
ATOM 662 C CA . SER A 1 82 ? 14.787 10.165 -19.134 1.00 91.38 82 SER A CA 1
ATOM 663 C C . SER A 1 82 ? 13.423 10.730 -18.715 1.00 91.38 82 SER A C 1
ATOM 665 O O . SER A 1 82 ? 13.301 11.927 -18.475 1.00 91.38 82 SER A O 1
ATOM 667 N N . PHE A 1 83 ? 12.389 9.889 -18.634 1.00 91.94 83 PHE A N 1
ATOM 668 C CA . PHE A 1 83 ? 11.049 10.270 -18.179 1.00 91.94 83 PHE A CA 1
ATOM 669 C C . PHE A 1 83 ? 10.872 10.203 -16.653 1.00 91.94 83 PHE A C 1
ATOM 671 O O . PHE A 1 83 ? 9.793 10.525 -16.152 1.00 91.94 83 PHE A O 1
ATOM 678 N N . VAL A 1 84 ? 11.883 9.747 -15.908 1.00 93.12 84 VAL A N 1
ATOM 679 C CA . VAL A 1 84 ? 11.843 9.659 -14.446 1.00 93.12 84 VAL A CA 1
ATOM 680 C C . VAL A 1 84 ? 12.379 10.955 -13.844 1.00 93.12 84 VAL A C 1
ATOM 682 O O . VAL A 1 84 ? 13.542 11.303 -14.021 1.00 93.12 84 VAL A O 1
ATOM 685 N N . ASP A 1 85 ? 11.536 11.650 -13.083 1.00 93.00 85 ASP A N 1
ATOM 686 C CA . ASP A 1 85 ? 11.944 12.807 -12.285 1.00 93.00 85 ASP A CA 1
ATOM 687 C C . ASP A 1 85 ? 12.392 12.358 -10.885 1.00 93.00 85 ASP A C 1
ATOM 689 O O . ASP A 1 85 ? 11.593 11.869 -10.080 1.00 93.00 85 ASP A O 1
ATOM 693 N N . ALA A 1 86 ? 13.675 12.560 -10.574 1.00 93.50 86 ALA A N 1
ATOM 694 C CA . ALA A 1 86 ? 14.261 12.211 -9.284 1.00 93.50 86 ALA A CA 1
ATOM 695 C C . ALA A 1 86 ? 13.588 12.924 -8.097 1.00 93.50 86 ALA A C 1
ATOM 697 O O . ALA A 1 86 ? 13.476 12.336 -7.019 1.00 93.50 86 ALA A O 1
ATOM 698 N N . ASN A 1 87 ? 13.114 14.162 -8.268 1.00 93.12 87 ASN A N 1
ATOM 699 C CA . ASN A 1 87 ? 12.415 14.887 -7.204 1.00 93.12 87 ASN A CA 1
ATOM 700 C C . ASN A 1 87 ? 11.053 14.257 -6.921 1.00 93.12 87 ASN A C 1
ATOM 702 O O . ASN A 1 87 ? 10.695 14.054 -5.760 1.00 93.12 87 ASN A O 1
ATOM 706 N N . ARG A 1 88 ? 10.338 13.857 -7.974 1.00 93.56 88 ARG A N 1
ATOM 707 C CA . ARG A 1 88 ? 9.068 13.142 -7.848 1.00 93.56 88 ARG A CA 1
ATOM 708 C C . ARG A 1 88 ? 9.240 11.780 -7.171 1.00 93.56 88 ARG A C 1
ATOM 710 O O . ARG A 1 88 ? 8.463 11.441 -6.284 1.00 93.56 88 ARG A O 1
ATOM 717 N N . VAL A 1 89 ? 10.292 11.029 -7.508 1.00 94.44 89 VAL A N 1
ATOM 718 C CA . VAL A 1 89 ? 10.606 9.752 -6.833 1.00 94.44 89 VAL A CA 1
ATOM 719 C C . VAL A 1 89 ? 10.904 9.968 -5.343 1.00 94.44 89 VAL A C 1
ATOM 721 O O . VAL A 1 89 ? 10.431 9.198 -4.506 1.00 94.44 89 VAL A O 1
ATOM 724 N N . LYS A 1 90 ? 11.626 11.039 -4.980 1.00 94.12 90 LYS A N 1
ATOM 725 C CA . LYS A 1 90 ? 11.864 11.408 -3.572 1.00 94.12 90 LYS A CA 1
ATOM 726 C C . LYS A 1 90 ? 10.562 11.749 -2.838 1.00 94.12 90 LYS A C 1
ATOM 728 O O . LYS A 1 90 ? 10.367 11.274 -1.722 1.00 94.12 90 LYS A O 1
ATOM 733 N N . GLN A 1 91 ? 9.655 12.493 -3.472 1.00 92.94 91 GLN A N 1
ATOM 734 C CA . GLN A 1 91 ? 8.334 12.807 -2.912 1.00 92.94 91 GLN A CA 1
ATOM 735 C C . GLN A 1 91 ? 7.480 11.552 -2.697 1.00 92.94 91 GLN A C 1
ATOM 737 O O . GLN A 1 91 ? 6.860 11.402 -1.642 1.00 92.94 91 GLN A O 1
ATOM 742 N N . TRP A 1 92 ? 7.470 10.619 -3.654 1.00 95.44 92 TRP A N 1
ATOM 743 C CA . TRP A 1 92 ? 6.784 9.336 -3.483 1.00 95.44 92 TRP A CA 1
ATOM 744 C C . TRP A 1 92 ? 7.389 8.508 -2.362 1.00 95.44 92 TRP A C 1
ATOM 746 O O . TRP A 1 92 ? 6.650 7.944 -1.567 1.00 95.44 92 TRP A O 1
ATOM 756 N N . ARG A 1 93 ? 8.719 8.476 -2.238 1.00 95.31 93 ARG A N 1
ATOM 757 C CA . ARG A 1 93 ? 9.382 7.777 -1.132 1.00 95.31 93 ARG A CA 1
ATOM 758 C C . ARG A 1 93 ? 9.004 8.382 0.222 1.00 95.31 93 ARG A C 1
ATOM 760 O O . ARG A 1 93 ? 8.724 7.636 1.157 1.00 95.31 93 ARG A O 1
ATOM 767 N N . ALA A 1 94 ? 8.957 9.710 0.326 1.00 93.75 94 ALA A N 1
ATOM 768 C CA . ALA A 1 94 ? 8.514 10.394 1.539 1.00 93.75 94 ALA A CA 1
ATOM 769 C C . ALA A 1 94 ? 7.041 10.080 1.865 1.00 93.75 94 ALA A C 1
ATOM 771 O O . ALA A 1 94 ? 6.722 9.741 3.003 1.00 93.75 94 ALA A O 1
ATOM 772 N N . SER A 1 95 ? 6.169 10.103 0.852 1.00 94.31 95 SER A N 1
ATOM 773 C CA . SER A 1 95 ? 4.744 9.762 0.982 1.00 94.31 95 SER A CA 1
ATOM 774 C C . SER A 1 95 ? 4.537 8.299 1.385 1.00 94.31 95 SER A C 1
ATOM 776 O O . SER A 1 95 ? 3.745 8.007 2.275 1.00 94.31 95 SER A O 1
ATOM 778 N N . LEU A 1 96 ? 5.287 7.364 0.795 1.00 96.12 96 LEU A N 1
ATOM 779 C CA . LEU A 1 96 ? 5.256 5.948 1.166 1.00 96.12 96 LEU A CA 1
ATOM 780 C C . LEU A 1 96 ? 5.643 5.742 2.628 1.00 96.12 96 LEU A C 1
ATOM 782 O O . LEU A 1 96 ? 5.018 4.954 3.329 1.00 96.12 96 LEU A O 1
ATOM 786 N N . ALA A 1 97 ? 6.639 6.480 3.104 1.00 95.19 97 ALA A N 1
ATOM 787 C CA . ALA A 1 97 ? 7.066 6.381 4.486 1.00 95.19 97 ALA A CA 1
ATOM 788 C C . ALA A 1 97 ? 5.989 6.900 5.469 1.00 95.19 97 ALA A C 1
ATOM 790 O O . ALA A 1 97 ? 5.897 6.374 6.579 1.00 95.19 97 ALA A O 1
ATOM 791 N N . VAL A 1 98 ? 5.158 7.875 5.066 1.00 94.94 98 VAL A N 1
ATOM 792 C CA . VAL A 1 98 ? 3.939 8.270 5.804 1.00 94.94 98 VAL A CA 1
ATOM 793 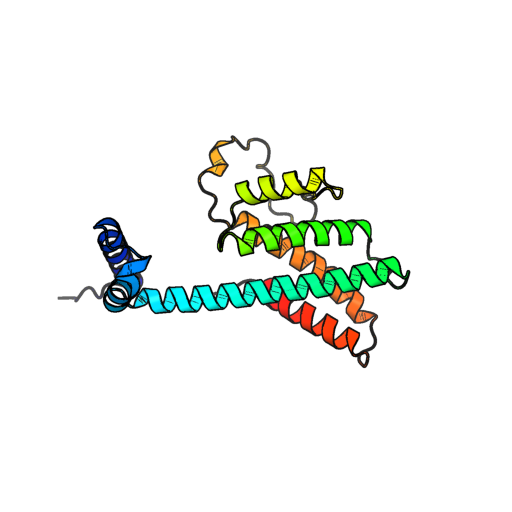C C . VAL A 1 98 ? 2.940 7.111 5.822 1.00 94.94 98 VAL A C 1
ATOM 795 O O . VAL A 1 98 ? 2.478 6.730 6.893 1.00 94.94 98 VAL A O 1
ATOM 798 N N . PHE A 1 99 ? 2.646 6.499 4.668 1.00 95.31 99 PHE A N 1
ATOM 799 C CA . PHE A 1 99 ? 1.723 5.358 4.603 1.00 95.31 99 PHE A CA 1
ATOM 800 C C . PHE A 1 99 ? 2.152 4.199 5.504 1.00 95.31 99 PHE A C 1
ATOM 802 O O . PHE A 1 99 ? 1.317 3.658 6.220 1.00 95.31 99 PHE A O 1
ATOM 809 N N . ILE A 1 100 ? 3.438 3.842 5.504 1.00 95.25 100 ILE A N 1
ATOM 810 C CA . ILE A 1 100 ? 3.965 2.771 6.359 1.00 95.25 100 ILE A CA 1
ATOM 811 C C . ILE A 1 100 ? 3.702 3.087 7.840 1.00 95.25 100 ILE A C 1
ATOM 813 O O . ILE A 1 100 ? 3.079 2.279 8.520 1.00 95.25 100 ILE A O 1
ATOM 817 N N . SER A 1 101 ? 4.062 4.287 8.309 1.00 94.62 101 SER A N 1
ATOM 818 C CA . SER A 1 101 ? 3.829 4.721 9.702 1.00 94.62 101 SER A CA 1
ATOM 819 C C . SER A 1 101 ? 2.346 4.678 10.098 1.00 94.62 101 SER A C 1
ATOM 821 O O . SER A 1 101 ? 1.954 4.184 11.162 1.00 94.62 101 SER A O 1
ATOM 823 N N . LEU A 1 102 ? 1.479 5.144 9.199 1.00 93.75 102 LEU A N 1
ATOM 824 C CA . LEU A 1 102 ? 0.038 5.136 9.418 1.00 93.75 102 LEU A CA 1
ATOM 825 C C . LEU A 1 102 ? -0.526 3.719 9.530 1.00 93.75 102 LEU A C 1
ATOM 827 O O . LEU A 1 102 ? -1.318 3.456 10.433 1.00 93.75 102 LEU A O 1
ATOM 831 N N . TYR A 1 103 ? -0.112 2.808 8.650 1.00 93.31 103 TYR A N 1
ATOM 832 C CA . TYR A 1 103 ? -0.614 1.435 8.643 1.00 93.31 103 TYR A CA 1
ATOM 833 C C . TYR A 1 103 ? 0.010 0.537 9.716 1.00 93.31 103 TYR A C 1
ATOM 835 O O . TYR A 1 103 ? -0.599 -0.458 10.106 1.00 93.31 103 TYR A O 1
ATOM 843 N N . GLU A 1 104 ? 1.175 0.902 10.252 1.00 91.25 104 GLU A N 1
ATOM 844 C CA . GLU A 1 104 ? 1.731 0.281 11.460 1.00 91.25 104 GLU A CA 1
ATOM 845 C C . GLU A 1 104 ? 0.921 0.636 12.716 1.00 91.25 104 GLU A C 1
ATOM 847 O O . GLU A 1 104 ? 0.796 -0.185 13.626 1.00 91.25 104 GLU A O 1
ATOM 852 N N . SER A 1 105 ? 0.345 1.843 12.766 1.00 89.44 105 SER A N 1
ATOM 853 C CA . SER A 1 105 ? -0.409 2.338 13.927 1.00 89.44 105 SER A CA 1
ATOM 854 C C . SER A 1 105 ? -1.927 2.141 13.835 1.00 89.44 105 SER A C 1
ATOM 856 O O . SER A 1 105 ? -2.609 2.153 14.865 1.00 89.44 105 SER A O 1
ATOM 858 N N . SER A 1 106 ? -2.487 1.978 12.632 1.00 87.25 106 SER A N 1
ATOM 859 C CA . SER A 1 106 ? -3.923 1.770 12.413 1.00 87.25 106 SER A CA 1
ATOM 860 C C . SER A 1 106 ? -4.208 0.951 11.157 1.00 87.25 106 SER A C 1
ATOM 862 O O . SER A 1 106 ? -3.677 1.275 10.098 1.00 87.25 106 SER A O 1
ATOM 864 N N . PRO A 1 107 ? -5.132 -0.029 11.200 1.00 83.31 107 PRO A N 1
ATOM 865 C CA . PRO A 1 107 ? -5.595 -0.698 9.985 1.00 83.31 107 PRO A CA 1
ATOM 866 C C . PRO A 1 107 ? -6.400 0.236 9.066 1.00 83.31 107 PRO A C 1
ATOM 868 O O . PRO A 1 107 ? -6.464 0.000 7.863 1.00 83.31 107 PRO A O 1
ATOM 871 N N . VAL A 1 108 ? -6.998 1.293 9.627 1.00 86.50 108 VAL A N 1
ATOM 872 C CA . VAL A 1 108 ? -7.814 2.281 8.910 1.00 86.50 108 VAL A CA 1
ATOM 873 C C . VAL A 1 108 ? -7.311 3.674 9.296 1.00 86.50 108 VAL A C 1
ATOM 875 O O . VAL A 1 108 ? -7.761 4.250 10.292 1.00 86.50 108 VAL A O 1
ATOM 878 N N . PRO A 1 109 ? -6.271 4.195 8.628 1.00 89.06 109 PRO A N 1
ATOM 879 C CA . PRO A 1 109 ? -5.781 5.529 8.916 1.00 89.06 109 PRO A CA 1
ATOM 880 C C . PRO A 1 109 ? -6.727 6.582 8.343 1.00 89.06 109 PRO A C 1
ATOM 882 O O . PRO A 1 109 ? -7.126 6.516 7.187 1.00 89.06 109 PRO A O 1
ATOM 885 N N . THR A 1 110 ? -7.026 7.586 9.153 1.00 90.31 110 THR A N 1
ATOM 886 C CA . THR A 1 110 ? -7.824 8.755 8.766 1.00 90.31 110 THR A CA 1
ATOM 887 C C . THR A 1 110 ? -6.958 9.799 8.047 1.00 90.31 110 THR A C 1
ATOM 889 O O . THR A 1 110 ? -5.787 9.978 8.401 1.00 90.31 110 THR A O 1
ATOM 892 N N . ARG A 1 111 ? -7.545 10.581 7.147 1.00 90.75 111 ARG A N 1
ATOM 893 C CA . ARG A 1 111 ? -7.102 11.885 6.642 1.00 90.75 111 ARG A CA 1
ATOM 894 C C . ARG A 1 111 ? -6.510 12.778 7.727 1.00 90.75 111 ARG A C 1
ATOM 896 O O . ARG A 1 111 ? -5.443 13.340 7.501 1.00 90.75 111 ARG A O 1
ATOM 903 N N . ALA A 1 112 ? -7.129 12.883 8.904 1.00 88.88 112 ALA A N 1
ATOM 904 C CA . ALA A 1 112 ? -6.590 13.700 9.997 1.00 88.88 112 ALA A CA 1
ATOM 905 C C . ALA A 1 112 ? -5.177 13.243 10.415 1.00 88.88 112 ALA A C 1
ATOM 907 O O . ALA A 1 112 ? -4.246 14.048 10.480 1.00 88.88 112 ALA A O 1
ATOM 908 N N . ARG A 1 113 ? -4.987 11.930 10.609 1.00 90.00 113 ARG A N 1
ATOM 909 C CA . ARG A 1 113 ? -3.666 11.330 10.872 1.00 90.00 113 ARG A CA 1
ATOM 910 C C . ARG A 1 113 ? -2.706 11.495 9.700 1.00 90.00 113 ARG A C 1
ATOM 912 O O . ARG A 1 113 ? -1.543 11.801 9.926 1.00 90.00 113 ARG A O 1
ATOM 919 N N . TRP A 1 114 ? -3.183 11.340 8.465 1.00 90.62 114 TRP A N 1
ATOM 920 C CA . TRP A 1 114 ? -2.367 11.591 7.275 1.00 90.62 114 TRP A CA 1
ATOM 921 C C . TRP A 1 114 ? -1.812 13.015 7.250 1.00 90.62 114 TRP A C 1
ATOM 923 O O . TRP A 1 114 ? -0.615 13.201 7.030 1.00 90.62 114 TRP A O 1
ATOM 933 N N . LEU A 1 115 ? -2.657 14.017 7.498 1.00 90.25 115 LEU A N 1
ATOM 934 C CA . LEU A 1 115 ? -2.249 15.420 7.532 1.00 90.25 115 LEU A CA 1
ATOM 935 C C . LEU A 1 115 ? -1.259 15.691 8.670 1.00 90.25 115 LEU A C 1
ATOM 937 O O . LEU A 1 115 ? -0.278 16.403 8.453 1.00 90.25 115 LEU A O 1
ATOM 941 N N . ALA A 1 116 ? -1.491 15.111 9.850 1.00 89.38 116 ALA A N 1
ATOM 942 C CA . ALA A 1 116 ? -0.596 15.244 10.997 1.00 89.38 116 ALA A CA 1
ATOM 943 C C . ALA A 1 116 ? 0.796 14.648 10.711 1.00 89.38 116 ALA A C 1
ATOM 945 O O . ALA A 1 116 ? 1.794 15.361 10.802 1.00 89.38 116 ALA A O 1
ATOM 946 N N . GLU A 1 117 ? 0.853 13.388 10.272 1.00 90.44 117 GLU A N 1
ATOM 947 C CA . GLU A 1 117 ? 2.103 12.674 9.971 1.00 90.44 117 GLU A CA 1
ATOM 948 C C . GLU A 1 117 ? 2.853 13.316 8.788 1.00 90.44 117 GLU A C 1
ATOM 950 O O . GLU A 1 117 ? 4.078 13.444 8.802 1.00 90.44 117 GLU A O 1
ATOM 955 N N . SER A 1 118 ? 2.127 13.776 7.761 1.00 88.12 118 SER A N 1
ATOM 956 C CA . SER A 1 118 ? 2.732 14.462 6.610 1.00 88.12 118 SER A CA 1
ATOM 957 C C . SER A 1 118 ? 3.363 15.795 7.010 1.00 88.12 118 SER A C 1
ATOM 959 O O . SER A 1 118 ? 4.441 16.130 6.520 1.00 88.12 118 SER A O 1
ATOM 961 N N . ARG A 1 119 ? 2.712 16.553 7.904 1.00 86.44 119 ARG A N 1
ATOM 962 C CA . ARG A 1 119 ? 3.222 17.838 8.400 1.00 86.44 119 ARG A CA 1
ATOM 963 C C . ARG A 1 119 ? 4.477 17.647 9.245 1.00 86.44 119 ARG A C 1
ATOM 965 O O . ARG A 1 119 ? 5.468 18.321 8.988 1.00 86.44 119 ARG A O 1
ATOM 972 N N . GLU A 1 120 ? 4.458 16.693 10.174 1.00 85.75 120 GLU A N 1
ATOM 973 C CA . GLU A 1 120 ? 5.614 16.380 11.025 1.00 85.75 120 GLU A CA 1
ATOM 974 C C . GLU A 1 120 ? 6.861 16.026 10.198 1.00 85.75 120 GLU A C 1
ATOM 976 O O . GLU A 1 120 ? 7.977 16.422 10.531 1.00 85.75 120 GLU A O 1
ATOM 981 N N . ARG A 1 121 ? 6.682 15.345 9.060 1.00 81.69 121 ARG A N 1
ATOM 982 C CA . ARG A 1 121 ? 7.795 14.992 8.163 1.00 81.69 121 ARG A CA 1
ATOM 983 C C . ARG A 1 121 ? 8.219 16.106 7.213 1.00 81.69 121 ARG A C 1
ATOM 985 O O . ARG A 1 121 ? 9.392 16.152 6.830 1.00 81.69 121 ARG A O 1
ATOM 992 N N . ALA A 1 122 ? 7.302 16.988 6.818 1.00 76.94 122 ALA A N 1
ATOM 993 C CA . ALA A 1 122 ? 7.616 18.121 5.951 1.00 76.94 122 ALA A CA 1
ATOM 994 C C . ALA A 1 122 ? 8.584 19.103 6.629 1.00 76.94 122 ALA A C 1
ATOM 996 O O . ALA A 1 122 ? 9.494 19.601 5.964 1.00 76.94 122 ALA A O 1
ATOM 997 N N . ASP A 1 123 ? 8.459 19.284 7.947 1.00 66.25 123 ASP A N 1
ATOM 998 C CA . ASP A 1 123 ? 9.382 20.094 8.755 1.00 66.25 123 ASP A CA 1
ATOM 999 C C . ASP A 1 123 ? 10.819 19.524 8.762 1.00 66.25 123 ASP A C 1
ATOM 1001 O O . ASP A 1 123 ? 11.776 20.229 9.084 1.00 66.25 123 ASP A O 1
ATOM 1005 N N . GLY A 1 124 ? 10.991 18.256 8.360 1.00 57.91 124 GLY A N 1
ATOM 1006 C CA . GLY A 1 124 ? 12.257 17.532 8.397 1.00 57.91 124 GLY A CA 1
ATOM 1007 C C . GLY A 1 124 ? 13.218 17.822 7.243 1.00 57.91 124 GLY A C 1
ATOM 1008 O O . GLY A 1 124 ? 14.381 18.112 7.507 1.00 57.91 124 GLY A O 1
ATOM 1009 N N . THR A 1 125 ? 12.811 17.678 5.970 1.00 55.44 125 THR A N 1
ATOM 1010 C CA . THR A 1 125 ? 13.646 18.001 4.770 1.00 55.44 125 THR A CA 1
ATOM 1011 C C . THR A 1 125 ? 13.002 17.656 3.416 1.00 55.44 125 THR A C 1
ATOM 1013 O O . THR A 1 125 ? 13.570 17.981 2.372 1.00 55.44 125 THR A O 1
ATOM 1016 N N . CYS A 1 126 ? 11.843 16.990 3.373 1.00 53.56 126 CYS A N 1
ATOM 1017 C CA . CYS A 1 126 ? 11.194 16.602 2.118 1.00 53.56 126 CYS A CA 1
ATOM 1018 C C . CYS A 1 126 ? 9.698 16.896 2.218 1.00 53.56 126 CYS A C 1
ATOM 1020 O O . CYS A 1 126 ? 8.972 16.180 2.903 1.00 53.56 126 CYS A O 1
ATOM 1022 N N . ALA A 1 127 ? 9.247 17.975 1.573 1.00 52.81 127 ALA A N 1
ATOM 1023 C CA . ALA A 1 127 ? 7.838 18.342 1.566 1.00 52.81 127 ALA A CA 1
ATOM 1024 C C . ALA A 1 127 ? 7.019 17.208 0.929 1.00 52.81 127 ALA A C 1
ATOM 1026 O O . ALA A 1 127 ? 7.106 16.958 -0.275 1.00 52.81 127 ALA A O 1
ATOM 1027 N N . VAL A 1 128 ? 6.237 16.510 1.751 1.00 55.38 128 VAL A N 1
ATOM 1028 C CA . VAL A 1 128 ? 5.138 15.672 1.276 1.00 55.38 128 VAL A CA 1
ATOM 1029 C C . VAL A 1 128 ? 4.069 16.643 0.787 1.00 55.38 128 VAL A C 1
ATOM 1031 O O . VAL A 1 128 ? 3.510 17.394 1.584 1.00 55.38 128 VAL A O 1
ATOM 1034 N N . SER A 1 129 ? 3.826 16.693 -0.524 1.00 55.62 129 SER A N 1
ATOM 1035 C CA . SER A 1 129 ? 2.796 17.566 -1.090 1.00 55.62 129 SER A CA 1
ATOM 1036 C C . SER A 1 129 ? 1.424 17.159 -0.548 1.00 55.62 129 SER A C 1
ATOM 1038 O O . SER A 1 129 ? 0.874 16.118 -0.925 1.00 55.62 129 SER A O 1
ATOM 1040 N N . VAL A 1 130 ? 0.898 17.976 0.368 1.00 54.47 130 VAL A N 1
ATOM 1041 C CA . VAL A 1 130 ? -0.434 17.807 0.966 1.00 54.47 130 VAL A CA 1
ATOM 1042 C C . VAL A 1 130 ? -1.518 17.975 -0.103 1.00 54.47 130 VAL A C 1
ATOM 1044 O O . VAL A 1 130 ? -2.463 17.191 -0.133 1.00 54.47 130 VAL A O 1
ATOM 1047 N N . ASP A 1 131 ? -1.302 18.885 -1.053 1.00 49.75 131 ASP A N 1
ATOM 1048 C CA . ASP A 1 131 ? -2.169 19.092 -2.208 1.00 49.75 131 ASP A CA 1
ATOM 1049 C C . ASP A 1 131 ? -1.610 18.332 -3.413 1.00 49.75 131 ASP A C 1
ATOM 1051 O O . ASP A 1 131 ? -0.551 18.654 -3.954 1.00 49.75 131 ASP A O 1
ATOM 1055 N N . GLY A 1 132 ? -2.289 17.255 -3.808 1.00 45.66 132 GLY A N 1
ATOM 1056 C CA . GLY A 1 132 ? -2.024 16.647 -5.108 1.00 45.66 132 GLY A CA 1
ATOM 1057 C C . GLY A 1 132 ? -2.484 17.597 -6.204 1.00 45.66 132 GLY A C 1
ATOM 1058 O O . GLY A 1 132 ? -3.643 17.987 -6.204 1.00 45.66 132 GLY A O 1
ATOM 1059 N N . ASP A 1 133 ? -1.587 17.932 -7.130 1.00 40.66 133 ASP A N 1
ATOM 1060 C CA . ASP A 1 133 ? -1.914 18.556 -8.412 1.00 40.66 133 ASP A CA 1
ATOM 1061 C C . ASP A 1 133 ? -3.095 17.807 -9.066 1.00 40.66 133 ASP A C 1
ATOM 1063 O O . ASP A 1 133 ? -2.952 16.683 -9.555 1.00 40.66 133 ASP A O 1
ATOM 1067 N N . GLU A 1 134 ? -4.274 18.435 -9.053 1.00 40.72 134 GLU A N 1
ATOM 1068 C CA . GLU A 1 134 ? -5.569 17.948 -9.557 1.00 40.72 134 GLU A CA 1
ATOM 1069 C C . GLU A 1 134 ? -5.629 17.874 -11.097 1.00 40.72 134 GLU A C 1
ATOM 1071 O O . GLU A 1 134 ? -6.568 18.340 -11.744 1.00 40.72 134 GLU A O 1
ATOM 1076 N N . LYS A 1 135 ? -4.614 17.309 -11.748 1.00 38.47 135 LYS A N 1
ATOM 1077 C CA . LYS A 1 135 ? -4.586 17.181 -13.211 1.00 38.47 135 LYS A CA 1
ATOM 1078 C C . LYS A 1 135 ? -4.306 15.760 -13.650 1.00 38.47 135 LYS A C 1
ATOM 1080 O O . LYS A 1 135 ? -3.344 15.561 -14.359 1.00 38.47 135 LYS A O 1
ATOM 1085 N N . TYR A 1 136 ? -5.124 14.786 -13.256 1.00 35.38 136 TYR A N 1
ATOM 1086 C CA . TYR A 1 136 ? -5.408 13.576 -14.052 1.00 35.38 136 TYR A CA 1
ATOM 1087 C C . TYR A 1 136 ? -6.546 12.786 -13.391 1.00 35.38 136 TYR A C 1
ATOM 1089 O O . TYR A 1 136 ? -6.331 11.734 -12.809 1.00 35.38 136 TYR A O 1
ATOM 1097 N N . ASN A 1 137 ? -7.762 13.327 -13.446 1.00 41.66 137 ASN A N 1
ATOM 1098 C CA . ASN A 1 137 ? -8.998 12.581 -13.690 1.00 41.66 137 ASN A CA 1
ATOM 1099 C C . ASN A 1 137 ? -10.142 13.594 -13.727 1.00 41.66 137 ASN A C 1
ATOM 1101 O O . ASN A 1 137 ? -10.445 14.253 -12.741 1.00 41.66 137 ASN A O 1
ATOM 1105 N N . SER A 1 138 ? -10.742 13.742 -14.906 1.00 38.59 138 SER A N 1
ATOM 1106 C CA . SER A 1 138 ? -11.949 14.529 -15.145 1.00 38.59 138 SER A CA 1
ATOM 1107 C C . SER A 1 138 ? -13.145 13.826 -14.498 1.00 38.59 138 SER A C 1
ATOM 1109 O O . SER A 1 138 ? -14.003 13.296 -15.200 1.00 38.59 138 SER A O 1
ATOM 1111 N N . TYR A 1 139 ? -13.195 13.794 -13.170 1.00 38.59 139 TYR A N 1
ATOM 1112 C CA . TYR A 1 139 ? -14.469 13.780 -12.469 1.00 38.59 139 TYR A CA 1
ATOM 1113 C C . TYR A 1 139 ? -14.804 15.231 -12.143 1.00 38.59 139 TYR A C 1
ATOM 1115 O O . TYR A 1 139 ? -13.950 16.006 -11.730 1.00 38.59 139 TYR A O 1
ATOM 1123 N N . ASP A 1 140 ? -16.028 15.603 -12.482 1.00 36.66 140 ASP A N 1
ATOM 1124 C CA . ASP A 1 140 ? -16.588 16.949 -12.499 1.00 36.66 140 ASP A CA 1
ATOM 1125 C C . ASP A 1 140 ? -16.369 17.688 -11.157 1.00 36.66 140 ASP A C 1
ATOM 1127 O O . ASP A 1 140 ? -17.169 17.601 -10.228 1.00 36.66 140 ASP A O 1
ATOM 1131 N N . HIS A 1 141 ? -15.242 18.400 -11.038 1.00 40.53 141 HIS A N 1
ATOM 1132 C CA . HIS A 1 141 ? -14.794 19.120 -9.838 1.00 40.53 141 HIS A CA 1
ATOM 1133 C C . HIS A 1 141 ? -15.494 20.475 -9.643 1.00 40.53 141 HIS A C 1
ATOM 1135 O O . HIS A 1 141 ? -14.940 21.399 -9.047 1.00 40.53 141 HIS A O 1
ATOM 1141 N N . ASN A 1 142 ? -16.753 20.618 -10.061 1.00 39.91 142 ASN A N 1
ATOM 1142 C CA . ASN A 1 142 ? -17.525 21.837 -9.797 1.00 39.91 142 ASN A CA 1
ATOM 1143 C C . ASN A 1 142 ? -18.014 21.966 -8.337 1.00 39.91 142 ASN A C 1
ATOM 1145 O O . ASN A 1 142 ? -18.997 22.653 -8.059 1.00 39.91 142 ASN A O 1
ATOM 1149 N N . LYS A 1 143 ? -17.325 21.334 -7.377 1.00 40.69 143 LYS A N 1
ATOM 1150 C CA . LYS A 1 143 ? -17.698 21.367 -5.956 1.00 40.69 143 LYS A CA 1
ATOM 1151 C C . LYS A 1 143 ? -16.531 21.487 -4.966 1.00 40.69 143 LYS A C 1
ATOM 1153 O O . LYS A 1 143 ? -16.672 21.080 -3.823 1.00 40.69 143 LYS A O 1
ATOM 1158 N N . VAL A 1 144 ? -15.408 22.100 -5.355 1.00 43.06 144 VAL A N 1
ATOM 1159 C CA . VAL A 1 144 ? -14.285 22.389 -4.432 1.00 43.06 144 VAL A CA 1
ATOM 1160 C C . VAL A 1 144 ? -14.117 23.899 -4.226 1.00 43.06 144 VAL A C 1
ATOM 1162 O O . VAL A 1 144 ? -13.132 24.501 -4.642 1.00 43.06 144 VAL A O 1
ATOM 1165 N N . ARG A 1 145 ? -15.111 24.557 -3.613 1.00 41.19 145 ARG A N 1
ATOM 1166 C CA . ARG A 1 145 ? -14.949 25.922 -3.058 1.00 41.19 145 ARG A CA 1
ATOM 1167 C C . ARG A 1 145 ? -15.694 26.183 -1.743 1.00 41.19 145 ARG A C 1
ATOM 1169 O O . ARG A 1 145 ? -15.830 27.332 -1.341 1.00 41.19 145 ARG A O 1
ATOM 1176 N N . GLY A 1 146 ? -16.122 25.136 -1.050 1.00 38.47 146 GLY A N 1
ATOM 1177 C CA . GLY A 1 146 ? -16.757 25.252 0.261 1.00 38.47 146 GLY A CA 1
ATOM 1178 C C . GLY A 1 146 ? -16.606 23.951 1.026 1.00 38.47 146 GLY A C 1
ATOM 1179 O O . GLY A 1 146 ? -17.579 23.231 1.182 1.00 38.47 146 GLY A O 1
ATOM 1180 N N . MET A 1 147 ? -15.371 23.607 1.392 1.00 46.62 147 MET A N 1
ATOM 1181 C CA . MET A 1 147 ? -15.138 22.628 2.452 1.00 46.62 147 MET A CA 1
ATOM 1182 C C . MET A 1 147 ? -15.237 23.407 3.755 1.00 46.62 147 MET A C 1
ATOM 1184 O O . MET A 1 147 ? -14.263 24.008 4.203 1.00 46.62 147 MET A O 1
ATOM 1188 N N . ASP A 1 148 ? -16.461 23.484 4.268 1.00 45.72 148 ASP A N 1
ATOM 1189 C CA . ASP A 1 148 ? -16.682 23.726 5.683 1.00 45.72 148 ASP A CA 1
ATOM 1190 C C . ASP A 1 148 ? -15.956 22.604 6.450 1.00 45.72 148 ASP A C 1
ATOM 1192 O O . ASP A 1 148 ? -15.969 21.445 6.029 1.00 45.72 148 ASP A O 1
ATOM 1196 N N . ASP A 1 149 ? -15.277 22.955 7.544 1.00 53.88 149 ASP A N 1
ATOM 1197 C CA . ASP A 1 149 ? -14.488 22.052 8.405 1.00 53.88 149 ASP A CA 1
ATOM 1198 C C . ASP A 1 149 ? -15.305 20.874 9.000 1.00 53.88 149 ASP A C 1
ATOM 1200 O O . ASP A 1 149 ? -14.743 20.013 9.675 1.00 53.88 149 ASP A O 1
ATOM 1204 N N . ASP A 1 150 ? -16.609 20.803 8.722 1.00 53.97 150 ASP A N 1
ATOM 1205 C CA . ASP A 1 150 ? -17.546 19.797 9.229 1.00 53.97 150 ASP A CA 1
ATOM 1206 C C . ASP A 1 150 ? -17.432 18.425 8.519 1.00 53.97 150 ASP A C 1
ATOM 1208 O O . ASP A 1 150 ? -17.904 17.422 9.050 1.00 53.97 150 ASP A O 1
ATOM 1212 N N . ASP A 1 151 ? -16.753 18.323 7.366 1.00 53.81 151 ASP A N 1
ATOM 1213 C CA . ASP A 1 151 ? -16.582 17.048 6.629 1.00 53.81 151 ASP A CA 1
ATOM 1214 C C . ASP A 1 151 ? -15.456 16.142 7.192 1.00 53.81 151 ASP A C 1
ATOM 1216 O O . ASP A 1 151 ? -15.127 15.105 6.608 1.00 53.81 151 ASP A O 1
ATOM 1220 N N . VAL A 1 152 ? -14.809 16.520 8.302 1.00 56.81 152 VAL A N 1
ATOM 1221 C CA . VAL A 1 152 ? -13.745 15.704 8.928 1.00 56.81 152 VAL A CA 1
ATOM 1222 C C . VAL A 1 152 ? -14.318 14.583 9.807 1.00 56.81 152 VAL A C 1
ATOM 1224 O O . VAL A 1 152 ? -13.625 13.593 10.050 1.00 56.81 152 VAL A O 1
ATOM 1227 N N . ASP A 1 153 ? -15.570 14.702 10.257 1.00 59.59 153 ASP A N 1
ATOM 1228 C CA . ASP A 1 153 ? -16.135 13.814 11.282 1.00 59.59 153 ASP A CA 1
ATOM 1229 C C . ASP A 1 153 ? -16.497 12.402 10.770 1.00 59.59 153 ASP A C 1
ATOM 1231 O O . ASP A 1 153 ? -16.485 11.457 11.560 1.00 59.59 153 ASP A O 1
ATOM 1235 N N . ASP A 1 154 ? -16.703 12.219 9.459 1.00 66.50 154 ASP A N 1
ATOM 1236 C CA . ASP A 1 154 ? -17.102 10.937 8.844 1.00 66.50 154 ASP A CA 1
ATOM 1237 C C . ASP A 1 154 ? -16.000 10.315 7.958 1.00 66.50 154 ASP A C 1
ATOM 1239 O O . ASP A 1 154 ? -16.249 9.764 6.883 1.00 66.50 154 ASP A O 1
ATOM 1243 N N . ASP A 1 155 ? -14.743 10.396 8.391 1.00 79.94 155 ASP A N 1
ATOM 1244 C CA . ASP A 1 155 ? -13.627 9.777 7.674 1.00 79.94 155 ASP A CA 1
ATOM 1245 C C . ASP A 1 155 ? -13.511 8.271 7.962 1.00 79.94 155 ASP A C 1
ATOM 1247 O O . ASP A 1 155 ? -12.906 7.828 8.944 1.00 79.94 155 ASP A O 1
ATOM 1251 N N . ASP A 1 156 ? -14.062 7.473 7.051 1.00 82.62 156 ASP A N 1
ATOM 1252 C CA . ASP A 1 156 ? -14.002 6.008 7.047 1.00 82.62 156 ASP A CA 1
ATOM 1253 C C . ASP A 1 156 ? -12.627 5.431 6.639 1.00 82.62 156 ASP A C 1
ATOM 1255 O O . ASP A 1 156 ? -12.471 4.214 6.510 1.00 82.62 156 ASP A O 1
ATOM 1259 N N . GLY A 1 157 ? -11.618 6.283 6.427 1.00 85.25 157 GLY A N 1
ATOM 1260 C CA . GLY A 1 157 ? -10.275 5.909 5.985 1.00 85.25 157 GLY A CA 1
ATOM 1261 C C . GLY A 1 157 ? -10.138 5.697 4.475 1.00 85.25 157 GLY A C 1
ATOM 1262 O O . GLY A 1 157 ? -9.022 5.459 3.989 1.00 85.25 157 GLY A O 1
ATOM 1263 N N . SER A 1 158 ? -11.222 5.840 3.704 1.00 88.31 158 SER A N 1
ATOM 1264 C CA . SER A 1 158 ? -11.188 5.741 2.239 1.00 88.31 158 SER A CA 1
ATOM 1265 C C . SER A 1 158 ? -10.257 6.779 1.615 1.00 88.31 158 SER A C 1
ATOM 1267 O O . SER A 1 158 ? -9.609 6.493 0.606 1.00 88.31 158 SER A O 1
ATOM 1269 N N . PHE A 1 159 ? -10.109 7.956 2.235 1.00 89.88 159 PHE A N 1
ATOM 1270 C CA . PHE A 1 159 ? -9.176 8.989 1.782 1.00 89.88 159 PHE A CA 1
ATOM 1271 C C . PHE A 1 159 ? -7.738 8.459 1.695 1.00 89.88 159 PHE A C 1
ATOM 1273 O O . PHE A 1 159 ? -7.076 8.620 0.666 1.00 89.88 159 PHE A O 1
ATOM 1280 N N . VAL A 1 160 ? -7.250 7.803 2.753 1.00 91.69 160 VAL A N 1
ATOM 1281 C CA . VAL A 1 160 ? -5.868 7.302 2.806 1.00 91.69 160 VAL A CA 1
ATOM 1282 C C . VAL A 1 160 ? -5.691 6.112 1.863 1.00 91.69 160 VAL A C 1
ATOM 1284 O O . VAL A 1 160 ? -4.692 6.063 1.143 1.00 91.69 160 VAL A O 1
ATOM 1287 N N . GLU A 1 161 ? -6.669 5.199 1.788 1.00 90.75 161 GLU A N 1
ATOM 1288 C CA . GLU A 1 161 ? -6.628 4.081 0.830 1.00 90.75 161 GLU A CA 1
ATOM 1289 C C . GLU A 1 161 ? -6.573 4.590 -0.620 1.00 90.75 161 GLU A C 1
ATOM 1291 O O . GLU A 1 161 ? -5.757 4.116 -1.415 1.00 90.75 161 GLU A O 1
ATOM 1296 N N . ASN A 1 162 ? -7.397 5.581 -0.971 1.00 91.50 162 ASN A N 1
ATOM 1297 C CA . ASN A 1 162 ? -7.425 6.163 -2.312 1.00 91.50 162 ASN A CA 1
ATOM 1298 C C . ASN A 1 162 ? -6.121 6.898 -2.633 1.00 91.50 162 ASN A C 1
ATOM 1300 O O . ASN A 1 162 ? -5.551 6.692 -3.703 1.00 91.50 162 ASN A O 1
ATOM 1304 N N . ARG A 1 163 ? -5.571 7.662 -1.682 1.00 92.81 163 ARG A N 1
ATOM 1305 C CA . ARG A 1 163 ? -4.272 8.327 -1.859 1.00 92.81 163 ARG A CA 1
ATOM 1306 C C . ARG A 1 163 ? -3.137 7.321 -2.076 1.00 92.81 163 ARG A C 1
ATOM 1308 O O . ARG A 1 163 ? -2.249 7.571 -2.894 1.00 92.81 163 ARG A O 1
ATOM 1315 N N . LEU A 1 164 ? -3.160 6.184 -1.374 1.00 94.62 164 LEU A N 1
ATOM 1316 C CA . LEU A 1 164 ? -2.203 5.097 -1.593 1.00 94.62 164 LEU A CA 1
ATOM 1317 C C . LEU A 1 164 ? -2.364 4.511 -3.000 1.00 94.62 164 LEU A C 1
ATOM 1319 O O . LEU A 1 164 ? -1.370 4.367 -3.713 1.00 94.62 164 LEU A O 1
ATOM 1323 N N . LYS A 1 165 ? -3.599 4.216 -3.428 1.00 94.44 165 LYS A N 1
ATOM 1324 C CA . LYS A 1 165 ? -3.883 3.720 -4.785 1.00 94.44 165 LYS A CA 1
ATOM 1325 C C . LYS A 1 165 ? -3.388 4.678 -5.859 1.00 94.44 165 LYS A C 1
ATOM 1327 O O . LYS A 1 165 ? -2.740 4.227 -6.798 1.00 94.44 165 LYS A O 1
ATOM 1332 N N . ASP A 1 166 ? -3.608 5.978 -5.699 1.00 94.25 166 ASP A N 1
ATOM 1333 C CA . ASP A 1 166 ? -3.141 6.987 -6.652 1.00 94.25 166 ASP A CA 1
ATOM 1334 C C . ASP A 1 166 ? -1.615 6.993 -6.776 1.00 94.25 166 ASP A C 1
ATOM 1336 O O . ASP A 1 166 ? -1.074 7.046 -7.884 1.00 94.25 166 ASP A O 1
ATOM 1340 N N . MET A 1 167 ? -0.897 6.902 -5.653 1.00 95.56 167 MET A N 1
ATOM 1341 C CA . MET A 1 167 ? 0.564 6.795 -5.666 1.00 95.56 167 MET A CA 1
ATOM 1342 C C . MET A 1 167 ? 1.020 5.501 -6.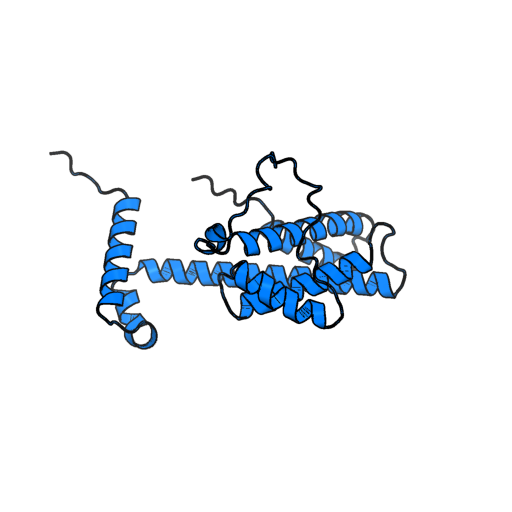353 1.00 95.56 167 MET A C 1
ATOM 1344 O O . MET A 1 167 ? 1.928 5.533 -7.189 1.00 95.56 167 MET A O 1
ATOM 1348 N N . VAL A 1 168 ? 0.379 4.371 -6.041 1.00 96.62 168 VAL A N 1
ATOM 1349 C CA . VAL A 1 168 ? 0.684 3.066 -6.646 1.00 96.62 168 VAL A CA 1
ATOM 1350 C C . VAL A 1 168 ? 0.427 3.086 -8.155 1.00 96.62 168 VAL A C 1
ATOM 1352 O O . VAL A 1 168 ? 1.275 2.626 -8.916 1.00 96.62 168 VAL A O 1
ATOM 1355 N N . LEU A 1 169 ? -0.677 3.680 -8.614 1.00 95.94 169 LEU A N 1
ATOM 1356 C CA . LEU A 1 169 ? -1.002 3.841 -10.035 1.00 95.94 169 LEU A CA 1
ATOM 1357 C C . LEU A 1 169 ? 0.041 4.679 -10.775 1.00 95.94 169 LEU A C 1
ATOM 1359 O O . LEU A 1 169 ? 0.465 4.320 -11.877 1.00 95.94 169 LEU A O 1
ATOM 1363 N N . GLN A 1 170 ? 0.503 5.770 -10.166 1.00 95.38 170 GLN A N 1
ATOM 1364 C CA . GLN A 1 170 ? 1.570 6.583 -10.745 1.00 95.38 170 GLN A CA 1
ATOM 1365 C C . GLN A 1 170 ? 2.891 5.807 -10.840 1.00 95.38 170 GLN A C 1
ATOM 1367 O O . GLN A 1 170 ? 3.571 5.863 -11.868 1.00 95.38 170 GLN A O 1
ATOM 1372 N N . CYS A 1 171 ? 3.231 5.036 -9.805 1.00 96.25 171 CYS A N 1
ATOM 1373 C CA . CYS A 1 171 ? 4.402 4.165 -9.823 1.00 96.25 171 CYS A CA 1
ATOM 1374 C C . CYS A 1 171 ? 4.278 3.074 -10.898 1.00 96.25 171 CYS A C 1
ATOM 1376 O O . CYS A 1 171 ? 5.236 2.835 -11.629 1.00 96.25 171 CYS A O 1
ATOM 1378 N N . LEU A 1 172 ? 3.098 2.465 -11.058 1.00 96.00 172 LEU A N 1
ATOM 1379 C CA . LEU A 1 172 ? 2.815 1.479 -12.105 1.00 96.00 172 LEU A CA 1
ATOM 1380 C C . LEU A 1 172 ? 2.990 2.064 -13.505 1.00 96.00 172 LEU A C 1
ATOM 1382 O O . LEU A 1 172 ? 3.565 1.405 -14.371 1.00 96.00 172 LEU A O 1
ATOM 1386 N N . ALA A 1 173 ? 2.530 3.294 -13.742 1.00 95.56 173 ALA A N 1
ATOM 1387 C CA . ALA A 1 173 ? 2.699 3.958 -15.031 1.00 95.56 173 ALA A CA 1
ATOM 1388 C C . ALA A 1 173 ? 4.187 4.091 -15.401 1.00 95.56 173 ALA A C 1
ATOM 1390 O O . ALA A 1 173 ? 4.590 3.678 -16.492 1.00 95.56 173 ALA A O 1
ATOM 1391 N N . ILE A 1 174 ? 5.014 4.576 -14.467 1.00 95.38 174 ILE A N 1
ATOM 1392 C CA . ILE A 1 174 ? 6.469 4.681 -14.660 1.00 95.38 174 ILE A CA 1
ATOM 1393 C C . ILE A 1 174 ? 7.112 3.299 -14.787 1.00 95.38 174 ILE A C 1
ATOM 1395 O O . ILE A 1 174 ? 7.921 3.075 -15.686 1.00 95.38 174 ILE A O 1
ATOM 1399 N N . GLY A 1 175 ? 6.735 2.353 -13.930 1.00 94.94 175 GLY A N 1
ATOM 1400 C CA . GLY A 1 175 ? 7.290 1.005 -13.921 1.00 94.94 175 GLY A CA 1
ATOM 1401 C C . GLY A 1 175 ? 7.033 0.257 -15.222 1.00 94.94 175 GLY A C 1
ATOM 1402 O O . GLY A 1 175 ? 7.949 -0.341 -15.779 1.00 94.94 175 GLY A O 1
ATOM 1403 N N . ARG A 1 176 ? 5.824 0.359 -15.782 1.00 94.31 176 ARG A N 1
ATOM 1404 C CA . ARG A 1 176 ? 5.488 -0.232 -17.086 1.00 94.31 176 ARG A CA 1
ATOM 1405 C C . ARG A 1 176 ? 6.308 0.379 -18.220 1.00 94.31 176 ARG A C 1
ATOM 1407 O O . ARG A 1 176 ? 6.711 -0.344 -19.127 1.00 94.31 176 ARG A O 1
ATOM 1414 N N . MET A 1 177 ? 6.560 1.689 -18.189 1.00 93.94 177 MET A N 1
ATOM 1415 C CA . MET A 1 177 ? 7.440 2.335 -19.168 1.00 93.94 177 MET A CA 1
ATOM 1416 C C . MET A 1 177 ? 8.887 1.866 -19.014 1.00 93.94 177 MET A C 1
ATOM 1418 O O . MET A 1 177 ? 9.542 1.579 -20.012 1.00 93.94 177 MET A O 1
ATOM 1422 N N . TRP A 1 178 ? 9.361 1.737 -17.776 1.00 92.06 178 TRP A N 1
ATOM 1423 C CA . TRP A 1 178 ? 10.714 1.285 -17.483 1.00 92.06 178 TRP A CA 1
ATOM 1424 C C . TRP A 1 178 ? 10.942 -0.176 -17.882 1.00 92.06 178 TRP A C 1
ATOM 1426 O O . TRP A 1 178 ? 11.919 -0.477 -18.562 1.00 92.06 178 TRP A O 1
ATOM 1436 N N . CYS A 1 179 ? 10.010 -1.079 -17.572 1.00 90.50 179 CYS A N 1
ATOM 1437 C CA . CYS A 1 179 ? 10.118 -2.495 -17.928 1.00 90.50 179 CYS A CA 1
ATOM 1438 C C . CYS A 1 179 ? 10.212 -2.757 -19.434 1.00 90.50 179 CYS A C 1
ATOM 1440 O O . CYS A 1 179 ? 10.767 -3.781 -19.815 1.00 90.50 179 CYS A O 1
ATOM 1442 N N . ARG A 1 180 ? 9.708 -1.854 -20.287 1.00 89.81 180 ARG A N 1
ATOM 1443 C CA . ARG A 1 180 ? 9.854 -1.955 -21.752 1.00 89.81 180 ARG A CA 1
ATOM 1444 C C . ARG A 1 180 ? 11.282 -1.696 -22.238 1.00 89.81 180 ARG A C 1
ATOM 1446 O O . ARG A 1 180 ? 11.580 -1.987 -23.388 1.00 89.81 180 ARG A O 1
ATOM 1453 N N . GLN A 1 181 ? 12.126 -1.100 -21.397 1.00 87.75 181 GLN A N 1
ATOM 1454 C CA . GLN A 1 181 ? 13.524 -0.784 -21.702 1.00 87.75 181 GLN A CA 1
ATOM 1455 C C . GLN A 1 181 ? 14.505 -1.757 -21.042 1.00 87.75 181 GLN A C 1
ATOM 1457 O O . GLN A 1 181 ? 15.686 -1.744 -21.375 1.00 87.75 181 GLN A O 1
ATOM 1462 N N . LEU A 1 182 ? 14.033 -2.559 -20.085 1.00 85.69 182 LEU A N 1
ATOM 1463 C CA . LEU A 1 182 ? 14.852 -3.535 -19.380 1.00 85.69 182 LEU A CA 1
ATOM 1464 C C . LEU A 1 182 ? 14.947 -4.831 -20.179 1.00 85.69 182 LEU A C 1
ATOM 1466 O O . LEU A 1 182 ? 13.945 -5.299 -20.722 1.00 85.69 182 LEU A O 1
ATOM 1470 N N . ASP A 1 183 ? 16.134 -5.431 -20.164 1.00 84.12 183 ASP A N 1
ATOM 1471 C CA . ASP A 1 183 ? 16.355 -6.775 -20.690 1.00 84.12 183 ASP A CA 1
ATOM 1472 C C . ASP A 1 183 ? 15.461 -7.794 -19.952 1.00 84.12 183 ASP A C 1
ATOM 1474 O O . ASP A 1 183 ? 15.126 -7.638 -18.770 1.00 84.12 183 ASP A O 1
ATOM 1478 N N . GLU A 1 184 ? 14.995 -8.821 -20.653 1.00 79.06 184 GLU A N 1
ATOM 1479 C CA . GLU A 1 184 ? 14.140 -9.855 -20.068 1.00 79.06 184 GLU A CA 1
ATOM 1480 C C . GLU A 1 184 ? 14.925 -10.770 -19.125 1.00 79.06 184 GLU A C 1
ATOM 1482 O O . GLU A 1 184 ? 14.371 -11.186 -18.105 1.00 79.06 184 GLU A O 1
ATOM 1487 N N . GLU A 1 185 ? 16.212 -10.991 -19.405 1.00 82.69 185 GLU A N 1
ATOM 1488 C CA . GLU A 1 185 ? 17.068 -11.938 -18.679 1.00 82.69 185 GLU A CA 1
ATOM 1489 C C . GLU A 1 185 ? 17.725 -11.358 -17.412 1.00 82.69 185 GLU A C 1
ATOM 1491 O O . GLU A 1 185 ? 18.255 -12.111 -16.594 1.00 82.69 185 GLU A O 1
ATOM 1496 N N . ASP A 1 186 ? 17.670 -10.039 -17.199 1.00 89.25 186 ASP A N 1
ATOM 1497 C CA . ASP A 1 186 ? 18.234 -9.412 -15.999 1.00 89.25 186 ASP A CA 1
ATOM 1498 C C . ASP A 1 186 ? 17.427 -9.797 -14.740 1.00 89.25 186 ASP A C 1
ATOM 1500 O O . ASP A 1 186 ? 16.224 -9.531 -14.633 1.00 89.25 186 ASP A O 1
ATOM 1504 N N . GLU A 1 187 ? 18.100 -10.383 -13.742 1.00 91.56 187 GLU A N 1
ATOM 1505 C CA . GLU A 1 187 ? 17.511 -10.762 -12.449 1.00 91.56 187 GLU A CA 1
ATOM 1506 C C . GLU A 1 187 ? 16.794 -9.573 -11.791 1.00 91.56 187 GLU A C 1
ATOM 1508 O O . GLU A 1 187 ? 15.720 -9.722 -11.192 1.00 91.56 187 GLU A O 1
ATOM 1513 N N . MET A 1 188 ? 17.351 -8.366 -11.925 1.00 90.25 188 MET A N 1
ATOM 1514 C CA . MET A 1 188 ? 16.702 -7.170 -11.396 1.00 90.25 188 MET A CA 1
ATOM 1515 C C . MET A 1 188 ? 15.427 -6.817 -12.154 1.00 90.25 188 MET A C 1
ATOM 1517 O O . MET A 1 188 ? 14.439 -6.427 -11.526 1.00 90.25 188 MET A O 1
ATOM 1521 N N . ALA A 1 189 ? 15.405 -6.988 -13.472 1.00 91.50 189 ALA A N 1
ATOM 1522 C CA . ALA A 1 189 ? 14.203 -6.766 -14.261 1.00 91.50 189 ALA A CA 1
ATOM 1523 C C . ALA A 1 189 ? 13.079 -7.729 -13.850 1.00 91.50 189 ALA A C 1
ATOM 1525 O O . ALA A 1 189 ? 11.928 -7.304 -13.721 1.00 91.50 189 ALA A O 1
ATOM 1526 N N . VAL A 1 190 ? 13.402 -8.990 -13.540 1.00 93.12 190 VAL A N 1
ATOM 1527 C CA . VAL A 1 190 ? 12.438 -9.963 -12.994 1.00 93.12 190 VAL A CA 1
ATOM 1528 C C . VAL A 1 190 ? 11.855 -9.484 -11.661 1.00 93.12 190 VAL A C 1
ATOM 1530 O O . VAL A 1 190 ? 10.633 -9.480 -11.493 1.00 93.12 190 VAL A O 1
ATOM 1533 N N . LYS A 1 191 ? 12.693 -9.015 -10.727 1.00 95.50 191 LYS A N 1
ATOM 1534 C CA . LYS A 1 191 ? 12.227 -8.501 -9.424 1.00 95.50 191 LYS A CA 1
ATOM 1535 C C . LYS A 1 191 ? 11.356 -7.252 -9.565 1.00 95.50 191 LYS A C 1
ATOM 1537 O O . LYS A 1 191 ? 10.333 -7.151 -8.891 1.00 95.50 191 LYS A O 1
ATOM 1542 N N . VAL A 1 192 ? 11.715 -6.325 -10.459 1.00 94.94 192 VAL A N 1
ATOM 1543 C CA . VAL A 1 192 ? 10.897 -5.133 -10.749 1.00 94.94 192 VAL A CA 1
ATOM 1544 C C . VAL A 1 192 ? 9.542 -5.540 -11.327 1.00 94.94 192 VAL A C 1
ATOM 1546 O O . VAL A 1 192 ? 8.519 -5.075 -10.834 1.00 94.94 192 VAL A O 1
ATOM 1549 N N . ARG A 1 193 ? 9.501 -6.454 -12.305 1.00 95.31 193 ARG A N 1
ATOM 1550 C CA . ARG A 1 193 ? 8.236 -6.962 -12.869 1.00 95.31 193 ARG A CA 1
ATOM 1551 C C . ARG A 1 193 ? 7.368 -7.633 -11.802 1.00 95.31 193 ARG A C 1
ATOM 1553 O O . ARG A 1 193 ? 6.161 -7.408 -11.779 1.00 95.31 193 ARG A O 1
ATOM 1560 N N . HIS A 1 194 ? 7.971 -8.401 -10.895 1.00 95.94 194 HIS A N 1
ATOM 1561 C CA . HIS A 1 194 ? 7.247 -9.007 -9.781 1.00 95.94 194 HIS A CA 1
ATOM 1562 C C . HIS A 1 194 ? 6.651 -7.952 -8.836 1.00 95.94 194 HIS A C 1
ATOM 1564 O O . HIS A 1 194 ? 5.465 -8.023 -8.521 1.00 95.94 194 HIS A O 1
ATOM 1570 N N . ALA A 1 195 ? 7.429 -6.938 -8.445 1.00 97.12 195 ALA A N 1
ATOM 1571 C CA . ALA A 1 195 ? 6.930 -5.837 -7.622 1.00 97.12 195 ALA A CA 1
ATOM 1572 C C . ALA A 1 195 ? 5.763 -5.101 -8.302 1.00 97.12 195 ALA A C 1
ATOM 1574 O O . ALA A 1 195 ? 4.725 -4.881 -7.679 1.00 97.12 195 ALA A O 1
ATOM 1575 N N . LEU A 1 196 ? 5.883 -4.809 -9.603 1.00 96.50 196 LEU A N 1
ATOM 1576 C CA . LEU A 1 196 ? 4.799 -4.201 -10.376 1.00 96.50 196 LEU A CA 1
ATOM 1577 C C . LEU A 1 196 ? 3.562 -5.097 -10.440 1.00 96.50 196 LEU A C 1
ATOM 1579 O O . LEU A 1 196 ? 2.460 -4.581 -10.345 1.00 96.50 196 LEU A O 1
ATOM 1583 N N . SER A 1 197 ? 3.711 -6.418 -10.540 1.00 96.19 197 SER A 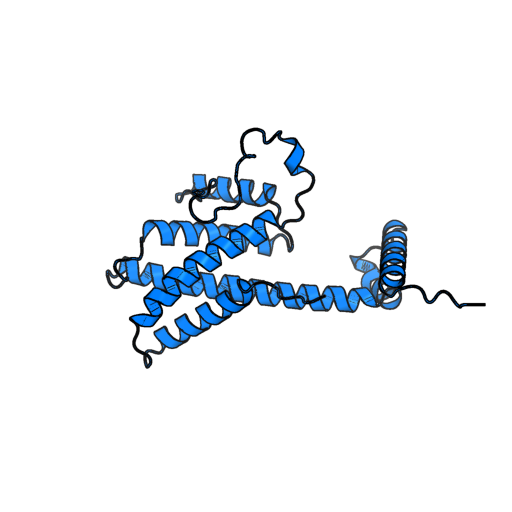N 1
ATOM 1584 C CA . SER A 1 197 ? 2.568 -7.339 -10.508 1.00 96.19 197 SER A CA 1
ATOM 1585 C C . SER A 1 197 ? 1.817 -7.296 -9.173 1.00 96.19 197 SER A C 1
ATOM 1587 O O . SER A 1 197 ? 0.590 -7.352 -9.172 1.00 96.19 197 SER A O 1
ATOM 1589 N N . VAL A 1 198 ? 2.528 -7.189 -8.046 1.00 96.12 198 VAL A N 1
ATOM 1590 C CA . VAL A 1 198 ? 1.908 -7.057 -6.714 1.00 96.12 198 VAL A CA 1
ATOM 1591 C C . VAL A 1 198 ? 1.166 -5.725 -6.595 1.00 96.12 198 VAL A C 1
ATOM 1593 O O . VAL A 1 198 ? 0.034 -5.679 -6.117 1.00 96.12 198 VAL A O 1
ATOM 1596 N N . MET A 1 199 ? 1.783 -4.645 -7.073 1.00 97.06 199 MET A N 1
ATOM 1597 C CA . MET A 1 199 ? 1.184 -3.309 -7.107 1.00 97.06 199 MET A CA 1
ATOM 1598 C C . MET A 1 199 ? -0.057 -3.253 -8.011 1.00 97.06 199 MET A C 1
ATOM 1600 O O . MET A 1 199 ? -1.061 -2.644 -7.647 1.00 97.06 199 MET A O 1
ATOM 1604 N N . ASP A 1 200 ? -0.006 -3.915 -9.167 1.00 94.69 200 ASP A N 1
ATOM 1605 C CA . ASP A 1 200 ? -1.093 -3.969 -10.146 1.00 94.69 200 ASP A CA 1
ATOM 1606 C C . ASP A 1 200 ? -2.320 -4.689 -9.586 1.00 94.69 200 ASP A C 1
ATOM 1608 O O . ASP A 1 200 ? -3.433 -4.182 -9.690 1.00 94.69 200 ASP A O 1
ATOM 1612 N N . ALA A 1 201 ? -2.112 -5.814 -8.894 1.00 91.88 201 ALA A N 1
ATOM 1613 C CA . ALA A 1 201 ? -3.184 -6.565 -8.2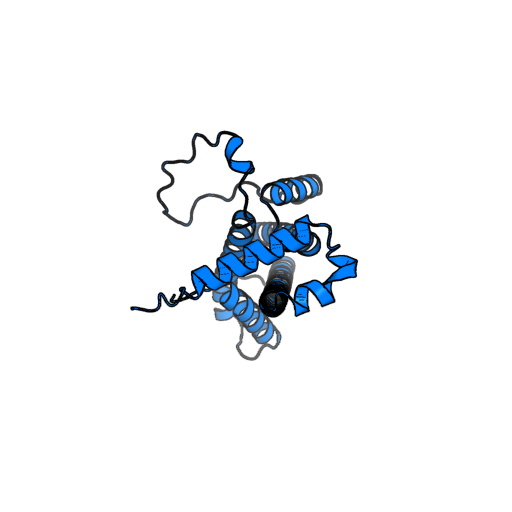43 1.00 91.88 201 ALA A CA 1
ATOM 1614 C C . ALA A 1 201 ? -3.920 -5.754 -7.159 1.00 91.88 201 ALA A C 1
ATOM 1616 O O . ALA A 1 201 ? -5.102 -5.983 -6.916 1.00 91.88 201 ALA A O 1
ATOM 1617 N N . PHE A 1 202 ? -3.240 -4.805 -6.513 1.00 90.56 202 PHE A N 1
ATOM 1618 C CA . PHE A 1 202 ? -3.847 -3.906 -5.530 1.00 90.56 202 PHE A CA 1
ATOM 1619 C C . PHE A 1 202 ? -4.585 -2.725 -6.163 1.00 90.56 202 PHE A C 1
ATOM 1621 O O . PHE A 1 202 ? -5.636 -2.317 -5.669 1.00 90.56 202 PHE A O 1
ATOM 1628 N N . ALA A 1 203 ? -4.028 -2.164 -7.237 1.00 88.38 203 ALA A N 1
ATOM 1629 C CA . ALA A 1 203 ? -4.620 -1.034 -7.941 1.00 88.38 203 ALA A CA 1
ATOM 1630 C C . ALA A 1 203 ? -5.778 -1.443 -8.865 1.00 88.38 203 ALA A C 1
ATOM 1632 O O . ALA A 1 203 ? -6.589 -0.593 -9.238 1.00 88.38 203 ALA A O 1
ATOM 1633 N N . ALA A 1 204 ? -5.855 -2.724 -9.241 1.00 81.44 204 ALA A N 1
ATOM 1634 C CA . ALA A 1 204 ? -6.948 -3.260 -10.031 1.00 81.44 204 ALA A CA 1
ATOM 1635 C C . ALA A 1 204 ? -8.294 -2.936 -9.357 1.00 81.44 204 ALA A C 1
ATOM 1637 O O . ALA A 1 204 ? -8.432 -3.098 -8.139 1.00 81.44 204 ALA A O 1
ATOM 1638 N N . PRO A 1 205 ? -9.299 -2.470 -10.123 1.00 66.75 205 PRO A N 1
ATOM 1639 C CA . PRO A 1 205 ? -10.617 -2.233 -9.566 1.00 66.75 205 PRO A CA 1
ATOM 1640 C C . PRO A 1 205 ? -11.105 -3.528 -8.923 1.00 66.75 205 PRO A C 1
ATOM 1642 O O . PRO A 1 205 ? -11.058 -4.591 -9.548 1.00 66.75 205 PRO A O 1
ATOM 1645 N N . LYS A 1 206 ? -11.549 -3.430 -7.664 1.00 64.00 206 LYS A N 1
ATOM 1646 C CA . LYS A 1 206 ? -12.229 -4.522 -6.969 1.00 64.00 206 LYS A CA 1
ATOM 1647 C C . LYS A 1 206 ? -13.507 -4.807 -7.762 1.00 64.00 206 LYS A C 1
ATOM 1649 O O . LYS A 1 206 ? -14.536 -4.185 -7.524 1.00 64.00 206 LYS A O 1
ATOM 1654 N N . THR A 1 207 ? -13.426 -5.695 -8.746 1.00 41.78 207 THR A N 1
ATOM 1655 C CA . THR A 1 207 ? -14.575 -6.291 -9.430 1.00 41.78 207 THR A CA 1
ATOM 1656 C C . THR A 1 207 ? -15.211 -7.263 -8.447 1.00 41.78 207 THR A C 1
ATOM 1658 O O . THR A 1 207 ? -15.120 -8.477 -8.575 1.00 41.78 207 THR A O 1
ATOM 1661 N N . PHE A 1 208 ? -15.792 -6.719 -7.381 1.00 39.97 208 PHE A N 1
ATOM 1662 C CA . PHE A 1 208 ? -16.850 -7.424 -6.689 1.00 39.97 208 PHE A CA 1
ATOM 1663 C C . PHE A 1 208 ? -18.098 -7.201 -7.537 1.00 39.97 208 PHE A C 1
ATOM 1665 O O . PHE A 1 208 ? -18.790 -6.198 -7.376 1.00 39.97 208 PHE A O 1
ATOM 1672 N N . ASP A 1 209 ? -18.307 -8.111 -8.492 1.00 32.22 209 ASP A N 1
ATOM 1673 C CA . ASP A 1 209 ? -19.650 -8.428 -8.967 1.00 32.22 209 ASP A CA 1
ATOM 1674 C C . ASP A 1 209 ? -20.421 -8.915 -7.731 1.00 32.22 209 ASP A C 1
ATOM 1676 O O . ASP A 1 209 ? -20.131 -9.989 -7.194 1.00 32.22 209 ASP A O 1
ATOM 1680 N N . TRP A 1 210 ? -21.306 -8.068 -7.215 1.00 37.41 210 TRP A N 1
ATOM 1681 C CA . TRP A 1 210 ? -22.351 -8.445 -6.266 1.00 37.41 210 TRP A CA 1
ATOM 1682 C C . TRP A 1 210 ? -23.639 -8.750 -7.029 1.00 37.41 210 TRP A C 1
ATOM 1684 O O . TRP A 1 210 ? -23.880 -8.102 -8.074 1.00 37.41 210 TRP A O 1
#

Organism: Trypanosoma cruzi (strain CL Brener) (NCBI:txid353153)

Sequence (210 aa):
MELEVASDGDVYARSLQEARWDILQGLNVAKDWGRLEERHPFFRDVILDAKRQAKLLASVLTATEFFLQRLLWCCENDTAPSFVDANRVKQWRASLAVFISLYESSPVPTRARWLAESRERADGTCAVSVDGDEKYNSYDHNKVRGMDDDDVDDDDGSFVENRLKDMVLQCLAIGRMWCRQLDEEDEMAVKVRHALSVMDAFAAPKTFDW

Foldseek 3Di:
DPDPPDPPVRVVVVLVVVLVVVVVVPQDCVPCVVVSCVSRVCVVVVVVVLVVLLVLVVLLLVLQLVLLVVQLVCVVVVNHDPPDDNLVSVLLNLLSVLLVVQVVVDVQGFPVSSVVSQVVCCVPPRRNPNDDPPPPDPDPPPDPDDPDVVVRPPTRSVVVLVVSLVSLVVSLVSLVVVLVVDDPPDPVSVSSVVSSVSSCVSNPPPPPPD

Radius of gyration: 21.94 Å; chains: 1; bounding box: 72×46×51 Å